Protein AF-A0A5J9TXM0-F1 (afdb_monomer)

Nearest PDB structures (foldseek):
  3hqm-assembly1_A  TM=8.817E-01  e=3.504E-06  Homo sapiens
  3hql-assembly2_B  TM=8.942E-01  e=6.248E-06  Homo sapiens
  9emn-assembly1_D  TM=2.930E-01  e=3.523E+00  Synechocystis sp. PCC 6803 substr. Kazusa
  7zhw-assembly1_A  TM=2.618E-01  e=3.325E+00  Leishmania donovani
  7zhx-assembly1_A-2  TM=2.207E-01  e=6.282E+00  Leishmania donovani

Secondary structure (DSSP, 8-state):
----------------------GGGGTTS-TT--EEPPPEEETTEEEEEEEETT-SSTTTTT-EEEEEEEEEES-S-EEEEEEEE-B-TTSSB----S---TTSTTGGGEEEEEEEE-STT-EEEEEEEEEHHHHHHHHHTSTHHHHHHHHHHHHHHHHHHTSHHHHHHHHTSHHHHHHHHH-HHHHHHHHHHHHHHHHHHH--

Solvent-accessible surface area (backbone atoms only — not comparable to full-atom values): 12140 Å² total; per-residue (Å²): 138,86,87,84,87,82,88,81,89,78,86,84,83,85,87,84,88,75,85,78,76,65,56,78,76,44,64,83,69,37,63,55,38,68,52,67,44,73,77,46,75,59,90,72,34,29,32,30,43,40,37,13,66,29,5,56,49,74,90,59,76,43,47,19,18,16,42,31,47,30,34,71,40,59,78,67,62,48,72,46,75,50,69,52,70,64,61,37,97,85,72,38,70,66,73,82,94,64,99,72,77,96,78,74,81,62,61,67,51,50,53,73,50,75,52,74,38,68,48,74,77,41,69,53,72,35,60,78,45,38,54,39,71,57,51,53,54,60,40,61,82,34,80,51,42,64,48,50,51,52,49,53,46,48,51,51,50,38,47,53,47,25,32,74,72,47,32,60,56,48,66,72,34,72,68,41,57,50,40,47,72,77,38,54,67,61,50,48,53,38,51,52,44,21,52,50,58,51,53,55,65,73,80,104

Structure (mmCIF, N/CA/C/O backbone):
data_AF-A0A5J9TXM0-F1
#
_entry.id   AF-A0A5J9TXM0-F1
#
loop_
_atom_site.group_PDB
_atom_site.id
_atom_site.type_symbol
_atom_site.label_atom_id
_atom_site.label_alt_id
_atom_site.label_comp_id
_atom_site.label_asym_id
_atom_site.label_entity_id
_atom_site.label_seq_id
_atom_site.pdbx_PDB_ins_code
_atom_site.Cartn_x
_atom_site.Cartn_y
_atom_site.Cartn_z
_atom_site.occupancy
_atom_site.B_iso_or_equiv
_atom_site.auth_seq_id
_atom_site.auth_comp_id
_atom_site.auth_asym_id
_atom_site.auth_atom_id
_atom_site.pdbx_PDB_model_num
ATOM 1 N N . MET A 1 1 ? 39.919 3.859 -39.821 1.00 51.47 1 MET A N 1
ATOM 2 C CA . MET A 1 1 ? 38.477 3.541 -39.892 1.00 51.47 1 MET A CA 1
ATOM 3 C C . MET A 1 1 ? 37.864 4.032 -38.589 1.00 51.47 1 MET A C 1
ATOM 5 O O . MET A 1 1 ? 38.380 3.657 -37.547 1.00 51.47 1 MET A O 1
ATOM 9 N N . VAL A 1 2 ? 36.889 4.944 -38.625 1.00 57.97 2 VAL A N 1
ATOM 10 C CA . VAL A 1 2 ? 36.265 5.497 -37.408 1.00 57.97 2 VAL A CA 1
ATOM 11 C C . VAL A 1 2 ? 34.888 4.866 -37.262 1.00 57.97 2 VAL A C 1
ATOM 13 O O . VAL A 1 2 ? 34.076 4.961 -38.178 1.00 57.97 2 VAL A O 1
ATOM 16 N N . ALA A 1 3 ? 34.644 4.209 -36.130 1.00 67.19 3 ALA A N 1
ATOM 17 C CA . ALA A 1 3 ? 33.328 3.707 -35.764 1.00 67.19 3 ALA A CA 1
ATOM 18 C C . ALA A 1 3 ? 32.665 4.706 -34.811 1.00 67.19 3 ALA A C 1
ATOM 20 O O . ALA A 1 3 ? 33.270 5.134 -33.829 1.00 67.19 3 ALA A O 1
ATOM 21 N N . SER A 1 4 ? 31.424 5.077 -35.112 1.00 72.25 4 SER A N 1
ATOM 22 C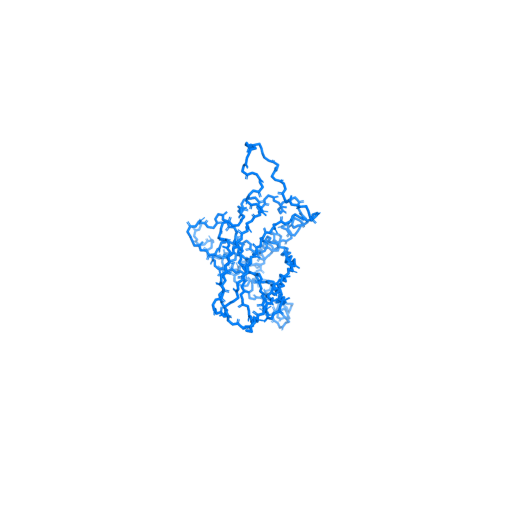 CA . SER 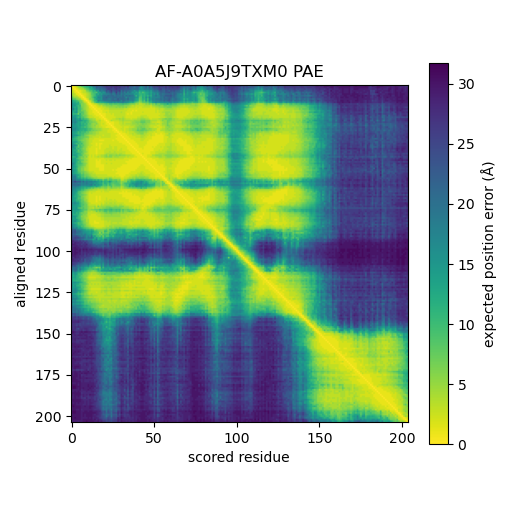A 1 4 ? 30.573 5.875 -34.231 1.00 72.25 4 SER A CA 1
ATOM 23 C C . SER A 1 4 ? 29.411 5.009 -33.764 1.00 72.25 4 SER A C 1
ATOM 25 O O . SER A 1 4 ? 28.831 4.268 -34.559 1.00 72.25 4 SER A O 1
ATOM 27 N N . SER A 1 5 ? 29.071 5.103 -32.481 1.00 80.62 5 SER A N 1
ATOM 28 C CA . SER A 1 5 ? 27.859 4.511 -31.919 1.00 80.62 5 SER A CA 1
ATOM 29 C C . SER A 1 5 ? 27.062 5.579 -31.176 1.00 80.62 5 SER A C 1
ATOM 31 O O . SER A 1 5 ? 27.610 6.592 -30.737 1.00 80.62 5 SER A O 1
ATOM 33 N N . ARG A 1 6 ? 25.749 5.367 -31.072 1.00 73.94 6 ARG A N 1
ATOM 34 C CA . ARG A 1 6 ? 24.834 6.212 -30.302 1.00 73.94 6 ARG A CA 1
ATOM 35 C C . ARG A 1 6 ? 24.125 5.343 -29.275 1.00 73.94 6 ARG A C 1
ATOM 37 O O . ARG A 1 6 ? 23.553 4.320 -29.637 1.00 73.94 6 ARG A O 1
ATOM 44 N N . CYS A 1 7 ? 24.158 5.775 -28.020 1.00 59.97 7 CYS A N 1
ATOM 45 C CA . CYS A 1 7 ? 23.322 5.233 -26.957 1.00 59.97 7 CYS A CA 1
ATOM 46 C C . CYS A 1 7 ? 22.048 6.078 -26.867 1.00 59.97 7 CYS A C 1
ATOM 48 O O . CYS A 1 7 ? 22.124 7.307 -26.887 1.00 59.97 7 CYS A O 1
ATOM 50 N N . LEU A 1 8 ? 20.891 5.421 -26.786 1.00 64.75 8 LEU A N 1
ATOM 51 C CA . LEU A 1 8 ? 19.611 6.067 -26.529 1.00 64.75 8 LEU A CA 1
ATOM 52 C C . LEU A 1 8 ? 19.074 5.521 -25.205 1.00 64.75 8 LEU A C 1
ATOM 54 O O . LEU A 1 8 ? 18.561 4.404 -25.154 1.00 64.75 8 LEU A O 1
ATOM 58 N N . THR A 1 9 ? 19.203 6.291 -24.132 1.00 57.59 9 THR A N 1
ATOM 59 C CA . THR A 1 9 ? 18.503 6.012 -22.877 1.00 57.59 9 THR A CA 1
ATOM 60 C C . THR A 1 9 ? 17.042 6.405 -23.050 1.00 57.59 9 THR A C 1
ATOM 62 O O . THR A 1 9 ? 16.730 7.568 -23.297 1.00 57.59 9 THR A O 1
ATOM 65 N N . ARG A 1 10 ? 16.145 5.417 -23.003 1.00 62.31 10 ARG A N 1
ATOM 66 C CA . ARG A 1 10 ? 14.702 5.655 -22.940 1.00 62.31 10 ARG A CA 1
ATOM 67 C C . ARG A 1 10 ? 14.305 5.675 -21.473 1.00 62.31 10 ARG A C 1
ATOM 69 O O . ARG A 1 10 ? 14.416 4.646 -20.812 1.00 62.31 10 ARG A O 1
ATOM 76 N N . ASP A 1 11 ? 13.832 6.817 -21.001 1.00 73.44 11 ASP A N 1
ATOM 77 C CA . ASP A 1 11 ? 13.228 6.915 -19.679 1.00 73.44 11 ASP A CA 1
ATOM 78 C C . ASP A 1 11 ? 11.796 6.378 -19.769 1.00 73.44 11 ASP A C 1
ATOM 80 O O . ASP A 1 11 ? 10.998 6.835 -20.591 1.00 73.44 11 ASP A O 1
ATOM 84 N N . ILE A 1 12 ? 11.485 5.365 -18.961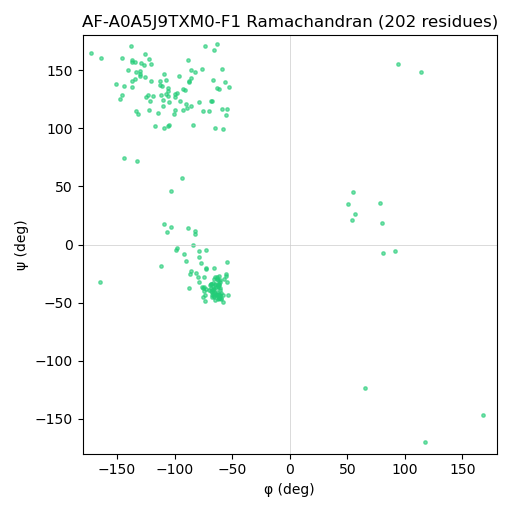 1.00 85.25 12 ILE A N 1
ATOM 85 C CA . ILE A 1 12 ? 10.126 4.844 -18.815 1.00 85.25 12 ILE A CA 1
ATOM 86 C C . ILE A 1 12 ? 9.574 5.429 -17.521 1.00 85.25 12 ILE A C 1
ATOM 88 O O . ILE A 1 12 ? 10.041 5.092 -16.436 1.00 85.25 12 ILE A O 1
ATOM 92 N N . THR A 1 13 ? 8.578 6.299 -17.648 1.00 87.12 13 THR A N 1
ATOM 93 C CA . THR A 1 13 ? 7.886 6.905 -16.509 1.00 87.12 13 THR A CA 1
ATOM 94 C C . THR A 1 13 ? 6.466 6.367 -16.449 1.00 87.12 13 THR A C 1
ATOM 96 O O . THR A 1 13 ? 5.786 6.295 -17.472 1.00 87.12 13 THR A O 1
ATOM 99 N N . ALA A 1 14 ? 6.009 6.022 -15.250 1.00 89.75 14 ALA A N 1
ATOM 100 C CA . ALA A 1 14 ? 4.635 5.617 -14.989 1.00 89.75 14 ALA A CA 1
ATOM 101 C C . ALA A 1 14 ? 4.123 6.270 -13.702 1.00 89.75 14 ALA A C 1
ATOM 103 O O . ALA A 1 14 ? 4.902 6.679 -12.840 1.00 89.75 14 ALA A O 1
ATOM 104 N N . THR A 1 15 ? 2.802 6.352 -13.576 1.00 90.88 15 THR A N 1
ATOM 105 C CA . THR A 1 15 ? 2.116 6.797 -12.362 1.00 90.88 15 THR A CA 1
ATOM 106 C C . THR A 1 15 ? 1.140 5.709 -11.952 1.00 90.88 15 THR A C 1
ATOM 108 O O . THR A 1 15 ? 0.339 5.261 -12.771 1.00 90.88 15 THR A O 1
ATOM 111 N N . HIS A 1 16 ? 1.228 5.277 -10.697 1.00 92.12 16 HIS A N 1
ATOM 112 C CA . HIS A 1 16 ? 0.311 4.318 -10.099 1.00 92.12 16 HIS A CA 1
ATOM 113 C C . HIS A 1 16 ? -0.385 4.985 -8.916 1.00 92.12 16 HIS A C 1
ATOM 115 O O . HIS A 1 16 ? 0.282 5.550 -8.051 1.00 92.12 16 HIS A O 1
ATOM 121 N N . ASN A 1 17 ? -1.715 4.928 -8.902 1.00 90.44 17 ASN A N 1
ATOM 122 C CA . ASN A 1 17 ? -2.523 5.432 -7.801 1.00 90.44 17 ASN A CA 1
ATOM 123 C C . ASN A 1 17 ? -2.924 4.248 -6.923 1.00 90.44 17 ASN A C 1
ATOM 125 O O . ASN A 1 17 ? -3.484 3.276 -7.429 1.00 90.44 17 ASN A O 1
ATOM 129 N N . PHE A 1 18 ? -2.652 4.355 -5.626 1.00 91.38 18 PHE A N 1
ATOM 130 C CA . PHE A 1 18 ? -3.087 3.394 -4.623 1.00 91.38 18 PHE A CA 1
ATOM 131 C C . PHE A 1 18 ? -4.067 4.085 -3.679 1.00 91.38 18 PHE A C 1
ATOM 133 O O . PHE A 1 18 ? -3.700 5.015 -2.966 1.00 91.38 18 PHE A O 1
ATOM 140 N N . GLU A 1 19 ? -5.324 3.653 -3.727 1.00 88.12 19 GLU A N 1
ATOM 141 C CA . GLU A 1 19 ? -6.386 4.161 -2.867 1.00 88.12 19 GLU A CA 1
ATOM 142 C C . GLU A 1 19 ? -6.543 3.247 -1.650 1.00 88.12 19 GLU A C 1
ATOM 144 O O . GLU A 1 19 ? -6.774 2.044 -1.789 1.00 88.12 19 GLU A O 1
ATOM 149 N N . VAL A 1 20 ? -6.419 3.832 -0.459 1.00 84.81 20 VAL A N 1
ATOM 150 C CA . VAL A 1 20 ? -6.655 3.152 0.815 1.00 84.81 20 VAL A CA 1
ATOM 151 C C . VAL A 1 20 ? -7.990 3.641 1.362 1.00 84.81 20 VAL A C 1
ATOM 153 O O . VAL A 1 20 ? -8.096 4.747 1.887 1.00 84.81 20 VAL A O 1
ATOM 156 N N . THR A 1 21 ? -9.024 2.821 1.206 1.00 82.06 21 THR A N 1
ATOM 157 C CA . THR A 1 21 ? -10.373 3.112 1.708 1.00 82.06 21 THR A CA 1
ATOM 158 C C . THR A 1 21 ? -10.527 2.675 3.159 1.00 82.06 21 THR A C 1
ATOM 160 O O . THR A 1 21 ? -9.953 1.658 3.550 1.00 82.06 21 THR A O 1
ATOM 163 N N . ASN A 1 22 ? -11.384 3.361 3.920 1.00 76.62 22 ASN A N 1
ATOM 164 C CA . ASN A 1 22 ? -11.689 3.037 5.317 1.00 76.62 22 ASN A CA 1
ATOM 165 C C . ASN A 1 22 ? -10.421 2.982 6.187 1.00 76.62 22 ASN A C 1
ATOM 167 O O . ASN A 1 22 ? -10.243 2.048 6.971 1.00 76.62 22 ASN A O 1
ATOM 171 N N . PHE A 1 23 ? -9.525 3.966 6.040 1.00 78.12 23 PHE A N 1
ATOM 172 C CA . PHE A 1 23 ? -8.233 3.984 6.740 1.00 78.12 23 PHE A CA 1
ATOM 173 C C . PHE A 1 23 ? -8.404 3.843 8.255 1.00 78.12 23 PHE A C 1
ATOM 175 O O . PHE A 1 23 ? -7.569 3.231 8.908 1.00 78.12 23 PHE A O 1
ATOM 182 N N . SER A 1 24 ? -9.497 4.364 8.824 1.00 76.50 24 SER A N 1
ATOM 183 C CA . SER A 1 24 ? -9.795 4.236 10.259 1.00 76.50 24 SER A CA 1
ATOM 184 C C . SER A 1 24 ? -9.816 2.787 10.772 1.00 76.50 24 SER A C 1
ATOM 186 O O . SER A 1 24 ? -9.558 2.563 11.950 1.00 76.50 24 SER A O 1
ATOM 188 N N . LEU A 1 25 ? -10.080 1.796 9.910 1.00 79.75 25 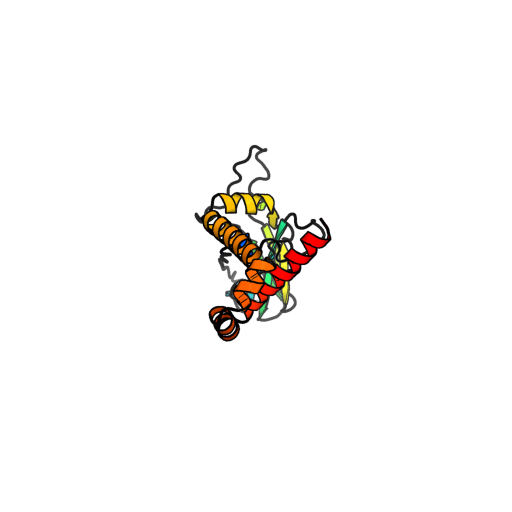LEU A N 1
ATOM 189 C CA . LEU A 1 25 ? -10.013 0.370 10.255 1.00 79.75 25 LEU A CA 1
ATOM 190 C C . LEU A 1 25 ? -8.584 -0.182 10.315 1.00 79.75 25 LEU A C 1
ATOM 192 O O . LEU A 1 25 ? -8.382 -1.280 10.827 1.00 79.75 25 LEU A O 1
ATOM 196 N N . LEU A 1 26 ? -7.621 0.548 9.757 1.00 81.62 26 LEU A N 1
ATOM 197 C CA . LEU A 1 26 ? -6.205 0.198 9.754 1.00 81.62 26 LEU A CA 1
ATOM 198 C C . LEU A 1 26 ? -5.460 0.798 10.955 1.00 81.62 26 LEU A C 1
ATOM 200 O O . LEU A 1 26 ? -4.297 0.471 11.167 1.00 81.62 26 LEU A O 1
ATOM 204 N N . ASP A 1 27 ? -6.108 1.667 11.738 1.00 79.12 27 ASP A N 1
ATOM 205 C CA . ASP A 1 27 ? -5.527 2.202 12.968 1.00 79.12 27 ASP A CA 1
ATOM 206 C C . ASP A 1 27 ? -5.401 1.092 14.021 1.00 79.12 27 ASP A C 1
ATOM 208 O O . ASP A 1 27 ? -6.384 0.431 14.370 1.00 79.12 27 ASP A O 1
ATOM 212 N N . GLY A 1 28 ? -4.185 0.880 14.526 1.00 82.12 28 GLY A N 1
ATOM 213 C CA . GLY A 1 28 ? -3.889 -0.208 15.456 1.00 82.12 28 GLY A CA 1
ATOM 214 C C . GLY A 1 28 ? -3.693 -1.566 14.779 1.00 82.12 28 GLY A C 1
ATOM 215 O O . GLY A 1 28 ? -3.783 -2.592 15.456 1.00 82.12 28 GLY A O 1
ATOM 216 N N . MET A 1 29 ? -3.424 -1.585 13.468 1.00 86.19 29 MET A N 1
ATOM 217 C CA . MET A 1 29 ? -2.993 -2.780 12.737 1.00 86.19 29 MET A CA 1
ATOM 218 C C . MET A 1 29 ? -1.666 -3.328 13.287 1.00 86.19 29 MET A C 1
ATOM 220 O O . MET A 1 29 ? -1.477 -4.541 13.311 1.00 86.19 29 MET A O 1
ATOM 224 N N . GLY A 1 30 ? -0.803 -2.449 13.805 1.00 87.75 30 GLY A N 1
ATOM 225 C CA . GLY A 1 30 ? 0.482 -2.779 14.411 1.00 87.75 30 GLY A CA 1
ATOM 226 C C . GLY A 1 30 ? 1.667 -2.246 13.608 1.00 87.75 30 GLY A C 1
ATOM 227 O O . GLY A 1 30 ? 1.626 -2.143 12.386 1.00 87.75 30 GLY A O 1
ATOM 228 N N . ILE A 1 31 ? 2.748 -1.914 14.314 1.00 89.62 31 ILE A N 1
ATOM 229 C CA . ILE A 1 31 ? 4.013 -1.484 13.703 1.00 89.62 31 ILE A CA 1
ATOM 230 C C . ILE A 1 31 ? 4.563 -2.610 12.819 1.00 89.62 31 ILE A C 1
ATOM 232 O O . ILE A 1 31 ? 4.613 -3.763 13.250 1.00 89.62 31 ILE A O 1
ATOM 236 N N . GLY A 1 32 ? 4.996 -2.266 11.607 1.00 90.31 32 GLY A N 1
ATOM 237 C CA . GLY A 1 32 ? 5.523 -3.210 10.619 1.00 90.31 32 GLY A CA 1
ATOM 238 C C . GLY A 1 32 ? 4.449 -3.966 9.831 1.00 90.31 32 GLY A C 1
ATOM 239 O O . GLY A 1 32 ? 4.776 -4.649 8.860 1.00 90.31 32 GLY A O 1
ATOM 240 N N . GLU A 1 33 ? 3.172 -3.819 10.191 1.00 93.12 33 GLU A N 1
ATOM 241 C CA . GLU A 1 33 ? 2.055 -4.348 9.414 1.00 93.12 33 GLU A CA 1
ATOM 242 C C . GLU A 1 33 ? 1.649 -3.354 8.318 1.00 93.12 33 GLU A C 1
ATOM 244 O O . GLU A 1 33 ? 1.697 -2.135 8.501 1.00 93.12 33 GLU A O 1
ATOM 249 N N . TYR A 1 34 ? 1.256 -3.871 7.152 1.00 94.69 34 TYR A N 1
ATOM 250 C CA . TYR A 1 34 ? 0.989 -3.041 5.979 1.00 94.69 34 TYR A CA 1
ATOM 251 C C . TYR A 1 34 ? -0.141 -3.563 5.102 1.00 94.69 34 TYR A C 1
ATOM 253 O O . TYR A 1 34 ? -0.484 -4.747 5.084 1.00 94.69 34 TYR A O 1
ATOM 261 N N . VAL A 1 35 ? -0.668 -2.651 4.289 1.00 95.12 35 VAL A N 1
ATOM 262 C CA . VAL A 1 35 ? -1.514 -2.962 3.137 1.00 95.12 35 VAL A CA 1
ATOM 263 C C . VAL A 1 35 ? -0.738 -2.715 1.847 1.00 95.12 35 VAL A C 1
ATOM 265 O O . VAL A 1 35 ? 0.025 -1.755 1.742 1.00 95.12 35 VAL A O 1
ATOM 268 N N . SER A 1 36 ? -0.935 -3.577 0.849 1.00 95.94 36 SER A N 1
ATOM 269 C CA . SER A 1 36 ? -0.270 -3.448 -0.450 1.00 95.94 36 SER A CA 1
ATOM 270 C C . SER A 1 36 ? -1.230 -3.033 -1.555 1.00 95.94 36 SER A C 1
ATOM 272 O O . SER A 1 36 ? -2.376 -3.484 -1.604 1.00 95.94 36 SER A O 1
ATOM 274 N N . SER A 1 37 ? -0.724 -2.267 -2.518 1.00 96.75 37 SER A N 1
ATOM 275 C CA . SER A 1 37 ? -1.404 -2.045 -3.790 1.00 96.75 37 SER A CA 1
ATOM 276 C C . SER A 1 37 ? -1.506 -3.333 -4.614 1.00 96.75 37 SER A C 1
ATOM 278 O O . SER A 1 37 ? -0.803 -4.328 -4.391 1.00 96.75 37 SER A O 1
ATOM 280 N N . SER A 1 38 ? -2.327 -3.290 -5.666 1.00 94.81 38 SER A N 1
ATOM 281 C CA . SER A 1 38 ? -2.200 -4.244 -6.767 1.00 94.81 38 SER A CA 1
ATOM 282 C C . SER A 1 38 ? -0.810 -4.150 -7.402 1.00 94.81 38 SER A C 1
ATOM 284 O O . SER A 1 38 ? -0.221 -3.066 -7.451 1.00 94.81 38 SER A O 1
ATOM 286 N N . THR A 1 39 ? -0.320 -5.260 -7.953 1.00 96.94 39 THR A N 1
ATOM 287 C CA . THR A 1 39 ? 0.909 -5.253 -8.752 1.00 96.94 39 THR A CA 1
ATOM 288 C C . THR A 1 39 ? 0.729 -4.395 -10.005 1.00 96.94 39 THR A C 1
ATOM 290 O O . THR A 1 39 ? -0.272 -4.534 -10.709 1.00 96.94 39 THR A O 1
ATOM 293 N N . PHE A 1 40 ? 1.709 -3.546 -10.311 1.00 95.56 40 PHE A N 1
ATOM 294 C CA . PHE A 1 40 ? 1.764 -2.768 -11.548 1.00 95.56 40 PHE A CA 1
ATOM 295 C C . PHE A 1 40 ? 3.129 -2.912 -12.223 1.00 95.56 40 PHE A C 1
ATOM 297 O O . PHE A 1 40 ? 4.156 -3.005 -11.555 1.00 95.56 40 PHE A O 1
ATOM 304 N N . SER A 1 41 ? 3.145 -2.911 -13.555 1.00 95.06 41 SER A N 1
ATOM 305 C CA . SER A 1 41 ? 4.367 -3.141 -14.331 1.00 95.06 41 SER A CA 1
ATOM 306 C C . SER A 1 41 ? 4.885 -1.844 -14.949 1.00 95.06 41 SER A C 1
ATOM 308 O O . SER A 1 41 ? 4.130 -1.081 -15.554 1.00 95.06 41 SER A O 1
ATOM 310 N N . VAL A 1 42 ? 6.193 -1.606 -14.838 1.00 92.88 42 VAL A N 1
ATOM 311 C CA . VAL A 1 42 ? 6.888 -0.478 -15.476 1.00 92.88 42 VAL A CA 1
ATOM 312 C C . VAL A 1 42 ? 8.155 -1.001 -16.136 1.00 92.88 42 VAL A C 1
ATOM 314 O O . VAL A 1 42 ? 9.068 -1.494 -15.472 1.00 92.88 42 VAL A O 1
ATOM 317 N N . GLY A 1 43 ? 8.212 -0.916 -17.465 1.00 90.50 43 GLY A N 1
ATOM 318 C CA . GLY A 1 43 ? 9.257 -1.590 -18.231 1.00 90.50 43 GLY A CA 1
ATOM 319 C C . GLY A 1 43 ? 9.123 -3.110 -18.109 1.00 90.50 43 GLY A C 1
ATOM 320 O O . GLY A 1 43 ? 8.079 -3.663 -18.435 1.00 90.50 43 GLY A O 1
ATOM 321 N N . SER A 1 44 ? 10.185 -3.773 -17.654 1.00 91.69 44 SER A N 1
ATOM 322 C CA . SER A 1 44 ? 10.247 -5.225 -17.424 1.00 91.69 44 SER A CA 1
ATOM 323 C C . SER A 1 44 ? 10.146 -5.614 -15.946 1.00 91.69 44 SER A C 1
ATOM 325 O O . SER A 1 44 ? 10.545 -6.719 -15.586 1.00 91.69 44 SER A O 1
ATOM 327 N N . PHE A 1 45 ? 9.720 -4.687 -15.090 1.00 95.00 45 PHE A N 1
ATOM 328 C CA . PHE A 1 45 ? 9.696 -4.866 -13.644 1.00 95.00 45 PHE A CA 1
ATOM 329 C C . PHE A 1 45 ? 8.273 -4.723 -13.124 1.00 95.00 45 PHE A C 1
ATOM 331 O O . PHE A 1 45 ? 7.529 -3.846 -13.573 1.00 95.00 45 PHE A O 1
ATOM 338 N N . ASP A 1 46 ? 7.941 -5.569 -12.162 1.00 97.06 46 ASP A N 1
ATOM 339 C CA . ASP A 1 46 ? 6.669 -5.593 -11.464 1.00 97.06 46 ASP A CA 1
ATOM 340 C C . ASP A 1 46 ? 6.855 -5.018 -10.067 1.00 97.06 46 ASP A C 1
ATOM 342 O O . ASP A 1 46 ? 7.771 -5.397 -9.335 1.00 97.06 46 ASP A O 1
ATOM 346 N N . TRP A 1 47 ? 5.960 -4.118 -9.694 1.00 97.19 47 TRP A N 1
ATOM 347 C CA . TRP A 1 47 ? 6.074 -3.299 -8.499 1.00 97.19 47 TRP A CA 1
ATOM 348 C C . TRP A 1 47 ? 4.804 -3.368 -7.664 1.00 97.19 47 TRP A C 1
ATOM 350 O O . TRP A 1 47 ? 3.713 -3.614 -8.185 1.00 97.19 47 TRP A O 1
ATOM 360 N N . LYS A 1 48 ? 4.943 -3.098 -6.369 1.00 97.44 48 LYS A N 1
ATOM 361 C CA . LYS A 1 48 ? 3.837 -2.817 -5.449 1.00 97.44 48 LYS A CA 1
ATOM 362 C C . LYS A 1 48 ? 4.173 -1.609 -4.588 1.00 97.44 48 LYS A C 1
ATOM 364 O O . LYS A 1 48 ? 5.344 -1.301 -4.386 1.00 97.44 48 LYS A O 1
ATOM 369 N N . LEU A 1 49 ? 3.148 -0.950 -4.070 1.00 96.88 49 LEU A N 1
ATOM 370 C CA . LEU A 1 49 ? 3.284 -0.017 -2.958 1.00 96.88 49 LEU A CA 1
ATOM 371 C C . LEU A 1 49 ? 2.877 -0.731 -1.676 1.00 96.88 49 LEU A C 1
ATOM 373 O O . LEU A 1 49 ? 1.797 -1.312 -1.646 1.00 96.88 49 LEU A O 1
ATOM 377 N N . ASN A 1 50 ? 3.716 -0.669 -0.647 1.00 96.19 50 ASN A N 1
ATOM 378 C CA . ASN A 1 50 ? 3.391 -1.107 0.706 1.00 96.19 50 ASN A CA 1
ATOM 379 C C . ASN A 1 50 ? 3.181 0.135 1.567 1.00 96.19 50 ASN A C 1
ATOM 381 O O . ASN A 1 50 ? 4.023 1.033 1.571 1.00 96.19 50 ASN A O 1
ATOM 385 N N . PHE A 1 51 ? 2.053 0.201 2.263 1.00 93.50 51 PHE A N 1
ATOM 386 C CA . PHE A 1 51 ? 1.694 1.317 3.125 1.00 93.50 51 PHE A CA 1
ATOM 387 C C . PHE A 1 51 ? 1.468 0.828 4.554 1.00 93.50 51 PHE A C 1
ATOM 389 O O . PHE A 1 51 ? 0.637 -0.054 4.781 1.00 93.50 51 PHE A O 1
ATOM 396 N N . TYR A 1 52 ? 2.208 1.418 5.490 1.00 93.50 52 TYR A N 1
ATOM 397 C CA . TYR A 1 52 ? 2.276 1.031 6.895 1.00 93.50 52 TYR A CA 1
ATOM 398 C C . TYR A 1 52 ? 1.566 2.110 7.721 1.00 93.50 52 TYR A C 1
ATOM 400 O O . TYR A 1 52 ? 2.143 3.177 7.948 1.00 93.50 52 TYR A O 1
ATOM 408 N N . PRO A 1 53 ? 0.307 1.896 8.134 1.00 90.25 53 PRO A N 1
ATOM 409 C CA . PRO A 1 53 ? -0.497 2.921 8.805 1.00 90.25 53 PRO A CA 1
ATOM 410 C C . PRO A 1 53 ? 0.056 3.314 10.184 1.00 90.25 53 PRO A C 1
ATOM 412 O O . PRO A 1 53 ? -0.104 4.462 10.597 1.00 90.25 53 PRO A O 1
ATOM 415 N N . ASP A 1 54 ? 0.728 2.378 10.862 1.00 88.69 54 ASP A N 1
ATOM 416 C CA . ASP A 1 54 ? 1.298 2.538 12.206 1.00 88.69 54 ASP A CA 1
ATOM 417 C C . ASP A 1 54 ? 2.833 2.657 12.201 1.00 88.69 54 ASP A C 1
ATOM 419 O O . ASP A 1 54 ? 3.458 2.597 13.259 1.00 88.69 54 ASP A O 1
ATOM 423 N N . GLY A 1 55 ? 3.434 2.832 11.022 1.00 91.38 55 GLY A N 1
ATOM 424 C CA . GLY A 1 55 ? 4.884 2.873 10.838 1.00 91.38 55 GLY A CA 1
ATOM 425 C C . GLY A 1 55 ? 5.487 1.518 10.456 1.00 91.38 55 GLY A C 1
ATOM 426 O O . GLY A 1 55 ? 4.912 0.463 10.732 1.00 91.38 55 GLY A O 1
ATOM 427 N N . ASP A 1 56 ? 6.641 1.540 9.796 1.00 93.00 56 ASP A N 1
ATOM 428 C CA . ASP A 1 56 ? 7.428 0.354 9.430 1.00 93.00 56 ASP A CA 1
ATOM 429 C C . ASP A 1 56 ? 8.242 -0.210 10.598 1.00 93.00 56 ASP A C 1
ATOM 431 O O . ASP A 1 56 ? 8.423 -1.425 10.700 1.00 93.00 56 ASP A O 1
ATOM 435 N N . ASP A 1 57 ? 8.690 0.661 11.501 1.00 87.19 57 ASP A N 1
ATOM 436 C CA . ASP A 1 57 ? 9.486 0.295 12.664 1.00 87.19 57 ASP A CA 1
ATOM 437 C C . ASP A 1 57 ? 9.071 1.031 13.950 1.00 87.19 57 ASP A C 1
ATOM 439 O O . ASP A 1 57 ? 8.227 1.931 13.976 1.00 87.19 57 ASP A O 1
ATOM 443 N N . ALA A 1 58 ? 9.650 0.591 15.069 1.00 80.06 58 ALA A N 1
ATOM 444 C CA . ALA A 1 58 ? 9.370 1.156 16.385 1.00 80.06 58 ALA A CA 1
ATOM 445 C C . ALA A 1 58 ? 10.195 2.414 16.698 1.00 80.06 58 ALA A C 1
ATOM 447 O O . ALA A 1 58 ? 10.040 2.969 17.787 1.00 80.06 58 ALA A O 1
ATOM 448 N N . GLU A 1 59 ? 11.069 2.869 15.792 1.00 74.88 59 GLU A N 1
ATOM 449 C CA . GLU A 1 59 ? 12.008 3.962 16.073 1.00 74.88 59 GLU A CA 1
ATOM 450 C C . GLU A 1 59 ? 11.285 5.287 16.322 1.00 74.88 59 GLU A C 1
ATOM 452 O O . GLU A 1 59 ? 11.755 6.126 17.090 1.00 74.88 59 GLU A O 1
ATOM 457 N N . HIS A 1 60 ? 10.106 5.448 15.722 1.00 69.50 60 HIS A N 1
ATOM 458 C CA . HIS A 1 60 ? 9.335 6.685 15.758 1.00 69.50 60 HIS A CA 1
ATOM 459 C C . HIS A 1 60 ? 8.069 6.600 16.619 1.00 69.50 60 HIS A C 1
ATOM 461 O O . HIS A 1 60 ? 7.171 7.423 16.449 1.00 69.50 60 HIS A O 1
ATOM 467 N N . GLU A 1 61 ? 7.964 5.611 17.514 1.00 74.25 61 GLU A N 1
ATOM 468 C CA . GLU A 1 61 ? 6.810 5.436 18.417 1.00 74.25 61 GLU A CA 1
ATOM 469 C C . GLU A 1 61 ? 5.443 5.456 17.690 1.00 74.25 61 GLU A C 1
ATOM 471 O O . GLU A 1 61 ? 4.455 5.966 18.218 1.00 74.25 61 GLU A O 1
ATOM 476 N N . ALA A 1 62 ? 5.375 4.931 16.458 1.00 77.06 62 ALA A N 1
ATOM 477 C CA . ALA A 1 62 ? 4.180 4.965 15.599 1.00 77.06 62 ALA A CA 1
ATOM 478 C C . ALA A 1 62 ? 3.623 6.384 15.316 1.00 77.06 62 ALA A C 1
ATOM 480 O O . ALA A 1 62 ? 2.431 6.560 15.046 1.00 77.06 62 ALA A O 1
ATOM 481 N N . ALA A 1 63 ? 4.474 7.417 15.372 1.00 83.31 63 ALA A N 1
ATOM 482 C CA . ALA A 1 63 ? 4.085 8.802 15.094 1.00 83.31 63 ALA A CA 1
ATOM 483 C C . ALA A 1 63 ? 3.830 9.075 13.602 1.00 83.31 63 ALA A C 1
ATOM 485 O O . ALA A 1 63 ? 3.129 10.033 13.255 1.00 83.31 63 ALA A O 1
ATOM 486 N N . TYR A 1 64 ? 4.381 8.240 12.720 1.00 86.12 64 TYR A N 1
ATOM 487 C CA . TYR A 1 64 ? 4.279 8.393 11.275 1.00 86.12 64 TYR A CA 1
ATOM 488 C C . TYR A 1 64 ? 3.728 7.132 10.621 1.00 86.12 64 TYR A C 1
ATOM 490 O O . TYR A 1 64 ? 4.053 6.022 11.027 1.00 86.12 64 TYR A O 1
ATOM 498 N N . ALA A 1 65 ? 2.933 7.329 9.574 1.00 89.38 65 ALA A N 1
ATOM 499 C CA . ALA A 1 65 ? 2.684 6.303 8.580 1.00 89.38 65 ALA A CA 1
ATOM 500 C C . ALA A 1 65 ? 3.832 6.285 7.564 1.00 89.38 65 ALA A C 1
ATOM 502 O O . ALA A 1 65 ? 4.388 7.339 7.224 1.00 89.38 65 ALA A O 1
ATOM 503 N N . SER A 1 66 ? 4.128 5.104 7.033 1.00 91.75 66 SER A N 1
ATOM 504 C CA . SER A 1 66 ? 5.260 4.862 6.136 1.00 91.75 66 SER A CA 1
ATOM 505 C C . SER A 1 66 ? 4.799 4.322 4.787 1.00 91.75 66 SER A C 1
ATOM 507 O O . SER A 1 66 ? 3.728 3.723 4.669 1.00 91.75 66 SER A O 1
ATOM 509 N N . VAL A 1 67 ? 5.603 4.523 3.743 1.00 93.88 67 VAL A N 1
ATOM 510 C CA . VAL A 1 67 ? 5.305 3.998 2.404 1.00 93.88 67 VAL A CA 1
ATOM 511 C C . VAL A 1 67 ? 6.567 3.557 1.681 1.00 93.88 67 VAL A C 1
ATOM 513 O O . VAL A 1 67 ? 7.566 4.274 1.667 1.00 93.88 67 VAL A O 1
ATOM 516 N N . PHE A 1 68 ? 6.499 2.398 1.032 1.00 95.06 68 PHE A N 1
ATOM 517 C CA . PHE A 1 68 ? 7.624 1.791 0.334 1.00 95.06 68 PHE A CA 1
ATOM 518 C C . PHE A 1 68 ? 7.224 1.290 -1.051 1.00 95.06 68 PHE A C 1
ATOM 520 O O . PHE A 1 68 ? 6.124 0.776 -1.263 1.00 95.06 68 PHE A O 1
ATOM 527 N N . LEU A 1 69 ? 8.134 1.443 -2.013 1.00 96.50 69 LEU A N 1
ATOM 528 C CA . LEU A 1 69 ? 8.054 0.823 -3.328 1.00 96.50 69 LEU A CA 1
ATOM 529 C C . LEU A 1 69 ? 8.752 -0.532 -3.248 1.00 96.50 69 LEU A C 1
ATOM 531 O O . LEU A 1 69 ? 9.946 -0.597 -2.969 1.00 96.50 69 LEU A O 1
ATOM 535 N N . TYR A 1 70 ? 8.013 -1.592 -3.538 1.00 96.56 70 TYR A N 1
ATOM 536 C CA . TYR A 1 70 ? 8.452 -2.977 -3.445 1.00 96.56 70 TYR A CA 1
ATOM 537 C C . TYR A 1 70 ? 8.662 -3.577 -4.837 1.00 96.56 70 TYR A C 1
ATOM 539 O O . TYR A 1 70 ? 7.766 -3.506 -5.686 1.00 96.56 70 TYR A O 1
ATOM 547 N N . LEU A 1 71 ? 9.822 -4.201 -5.073 1.00 96.94 71 LEU A N 1
ATOM 548 C CA . LEU A 1 71 ? 10.102 -4.931 -6.312 1.00 96.94 71 LEU A CA 1
ATOM 549 C C . LEU A 1 71 ? 9.533 -6.354 -6.228 1.00 96.94 71 LEU A C 1
ATOM 551 O O . LEU A 1 71 ? 10.124 -7.240 -5.610 1.00 96.94 71 LEU A O 1
ATOM 555 N N . ALA A 1 72 ? 8.400 -6.579 -6.891 1.00 96.94 72 ALA A N 1
ATOM 556 C CA . ALA A 1 72 ? 7.676 -7.847 -6.881 1.00 96.94 72 ALA A CA 1
ATOM 557 C C . ALA A 1 72 ? 8.155 -8.847 -7.941 1.00 96.94 72 ALA A C 1
ATOM 559 O O . ALA A 1 72 ? 7.988 -10.053 -7.759 1.00 96.94 72 ALA A O 1
ATOM 560 N N . GLY A 1 73 ? 8.745 -8.373 -9.039 1.00 96.19 73 GLY A N 1
ATOM 561 C CA . GLY A 1 73 ? 9.184 -9.243 -10.127 1.00 96.19 73 GLY A CA 1
ATOM 562 C C . GLY A 1 73 ? 9.986 -8.524 -11.205 1.00 96.19 73 GLY A C 1
ATOM 563 O O . GLY A 1 73 ? 9.999 -7.298 -11.283 1.00 96.19 73 GLY A O 1
ATOM 564 N N . GLY A 1 74 ? 10.665 -9.302 -12.046 1.00 93.75 74 GLY A N 1
ATOM 565 C CA . GLY A 1 74 ? 11.489 -8.804 -13.149 1.00 93.75 74 GLY A CA 1
ATOM 566 C C . GLY A 1 74 ? 12.978 -9.156 -13.016 1.00 93.75 74 GLY A C 1
ATOM 567 O O . GLY A 1 74 ? 13.350 -9.985 -12.185 1.00 93.75 74 GLY A O 1
ATOM 568 N N . PRO A 1 75 ? 13.840 -8.572 -13.869 1.00 90.94 75 PRO A N 1
ATOM 569 C CA . PRO A 1 75 ? 15.295 -8.721 -13.785 1.00 90.94 75 PRO A CA 1
ATOM 570 C C . PRO A 1 75 ? 15.896 -8.153 -12.484 1.00 90.94 75 PRO A C 1
ATOM 572 O O . PRO A 1 75 ? 15.221 -7.482 -11.710 1.00 90.94 75 PRO A O 1
ATOM 575 N N . THR A 1 76 ? 17.191 -8.378 -12.256 1.00 90.00 76 THR A N 1
ATOM 576 C CA . THR A 1 76 ? 17.947 -7.751 -11.157 1.00 90.00 76 THR A CA 1
ATOM 577 C C . THR A 1 76 ? 18.552 -6.406 -11.575 1.00 90.00 76 THR A C 1
ATOM 579 O O . THR A 1 76 ? 18.745 -6.141 -12.764 1.00 90.00 76 THR A O 1
ATOM 582 N N . GLY A 1 77 ? 18.878 -5.552 -10.600 1.00 89.12 77 GLY A N 1
ATOM 583 C CA . GLY A 1 77 ? 19.580 -4.284 -10.834 1.00 89.12 77 GLY A CA 1
ATOM 584 C C . GLY A 1 77 ? 18.684 -3.163 -11.366 1.00 89.12 77 GLY A C 1
ATOM 585 O O . GLY A 1 77 ? 19.117 -2.357 -12.196 1.00 89.12 77 GLY A O 1
ATOM 586 N N . ALA A 1 78 ? 17.428 -3.105 -10.917 1.00 90.50 78 ALA A N 1
ATOM 587 C CA . ALA A 1 78 ? 16.505 -2.049 -11.312 1.00 90.50 78 ALA A CA 1
ATOM 588 C C . ALA A 1 78 ? 16.943 -0.720 -10.683 1.00 90.50 78 ALA A C 1
ATOM 590 O O . ALA A 1 78 ? 16.913 -0.558 -9.466 1.00 90.50 78 ALA A O 1
ATOM 591 N N . ARG A 1 79 ? 17.346 0.249 -11.508 1.00 91.38 79 ARG A N 1
ATOM 592 C CA . ARG A 1 79 ? 17.649 1.612 -11.054 1.00 91.38 79 ARG A CA 1
ATOM 593 C C . ARG A 1 79 ? 16.463 2.501 -11.357 1.00 91.38 79 ARG A C 1
ATOM 595 O O . ARG A 1 79 ? 16.138 2.710 -12.524 1.00 91.38 79 ARG A O 1
ATOM 602 N N . VAL A 1 80 ? 15.834 3.025 -10.315 1.00 91.50 80 VAL A N 1
ATOM 603 C CA . VAL A 1 80 ? 14.604 3.804 -10.446 1.00 91.50 80 VAL A CA 1
ATOM 604 C C . VAL A 1 80 ? 14.710 5.112 -9.688 1.00 91.50 80 VAL A C 1
ATOM 606 O O . VAL A 1 80 ? 15.349 5.198 -8.642 1.00 91.50 80 VAL A O 1
ATOM 609 N N . LYS A 1 81 ? 14.065 6.140 -10.235 1.00 91.50 81 LYS A N 1
ATOM 610 C CA . LYS A 1 81 ? 13.750 7.367 -9.515 1.00 91.50 81 LYS A CA 1
ATOM 611 C C . LYS A 1 81 ? 12.245 7.391 -9.316 1.00 91.50 81 LYS A C 1
ATOM 613 O O . LYS A 1 81 ? 11.509 7.389 -10.301 1.00 91.50 81 LYS A O 1
ATOM 618 N N . PHE A 1 82 ? 11.799 7.409 -8.071 1.00 90.31 82 PHE A N 1
ATOM 619 C CA . PHE A 1 82 ? 10.383 7.412 -7.732 1.00 90.31 82 PHE A CA 1
ATOM 620 C C . PHE A 1 82 ? 10.048 8.581 -6.819 1.00 90.31 82 PHE A C 1
ATOM 622 O O . PHE A 1 82 ? 10.921 9.267 -6.282 1.00 90.31 82 PHE A O 1
ATOM 629 N N . LYS A 1 83 ? 8.750 8.856 -6.730 1.00 90.25 83 LYS A N 1
ATOM 630 C CA . LYS A 1 83 ? 8.209 9.975 -5.979 1.00 90.25 83 LYS A CA 1
ATOM 631 C C . LYS A 1 83 ? 6.853 9.593 -5.413 1.00 90.25 83 LYS A C 1
ATOM 633 O O . LYS A 1 83 ? 5.972 9.221 -6.187 1.00 90.25 83 LYS A O 1
ATOM 638 N N . PHE A 1 84 ? 6.686 9.732 -4.104 1.00 89.94 84 PHE A N 1
ATOM 639 C CA . PHE A 1 84 ? 5.398 9.532 -3.445 1.00 89.94 84 PHE A CA 1
ATOM 640 C C . PHE A 1 84 ? 4.672 10.859 -3.256 1.00 89.94 84 PHE A C 1
ATOM 642 O O . PHE A 1 84 ? 5.290 11.906 -3.057 1.00 89.94 84 PHE A O 1
ATOM 649 N N . THR A 1 85 ? 3.348 10.824 -3.360 1.00 85.88 85 THR A N 1
ATOM 650 C CA . THR A 1 85 ? 2.482 11.982 -3.129 1.00 85.88 85 THR A CA 1
ATOM 651 C C . THR A 1 85 ? 1.183 11.497 -2.516 1.00 85.88 85 THR A C 1
ATOM 653 O O . THR A 1 85 ? 0.563 10.581 -3.054 1.00 85.88 85 THR A O 1
ATOM 656 N N . LEU A 1 86 ? 0.784 12.110 -1.402 1.00 82.00 86 LEU A N 1
ATOM 657 C CA . LEU A 1 86 ? -0.514 11.867 -0.789 1.00 82.00 86 LEU A CA 1
ATOM 658 C C . LEU A 1 86 ? -1.534 12.866 -1.340 1.00 82.00 86 LEU A C 1
ATOM 660 O O . LEU A 1 86 ? -1.280 14.075 -1.391 1.00 82.00 86 LEU A O 1
ATOM 664 N N . PHE A 1 87 ? -2.691 12.348 -1.729 1.00 75.25 87 PHE A N 1
ATOM 665 C CA . PHE A 1 87 ? -3.830 13.140 -2.166 1.00 75.25 87 PHE A CA 1
ATOM 666 C C . PHE A 1 87 ? -4.965 13.000 -1.153 1.00 75.25 87 PHE A C 1
ATOM 668 O O . PHE A 1 87 ? -5.199 11.919 -0.619 1.00 75.25 87 PHE A O 1
ATOM 675 N N . ASP A 1 88 ? -5.647 14.109 -0.896 1.00 68.88 88 ASP A N 1
ATOM 676 C CA . ASP A 1 88 ? -6.930 14.146 -0.199 1.00 68.88 88 ASP A CA 1
ATOM 677 C C . ASP A 1 88 ? -8.050 13.618 -1.124 1.00 68.88 88 ASP A C 1
ATOM 679 O O . ASP A 1 88 ? -7.836 13.441 -2.327 1.00 68.88 88 ASP A O 1
ATOM 683 N N . LYS A 1 89 ? -9.257 13.403 -0.591 1.00 62.94 89 LYS A N 1
ATOM 684 C CA . LYS A 1 89 ? -1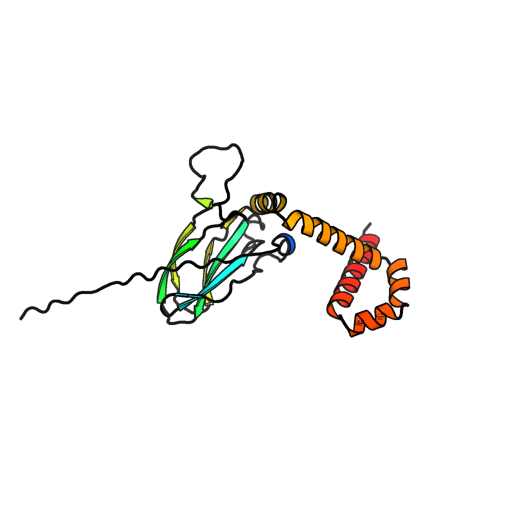0.432 12.859 -1.293 1.00 62.94 89 LYS A CA 1
ATOM 685 C C . LYS A 1 89 ? -10.820 13.643 -2.552 1.00 62.94 89 LYS A C 1
ATOM 687 O O . LYS A 1 89 ? -11.324 13.059 -3.506 1.00 62.94 89 LYS A O 1
ATOM 692 N N . ASP A 1 90 ? -10.501 14.934 -2.609 1.00 65.25 90 ASP A N 1
ATOM 693 C CA . ASP A 1 90 ? -10.712 15.777 -3.795 1.00 65.25 90 ASP A CA 1
ATOM 694 C C . ASP A 1 90 ? -9.599 15.646 -4.858 1.00 65.25 90 ASP A C 1
ATOM 696 O O . ASP A 1 90 ? -9.493 16.481 -5.761 1.00 65.25 90 ASP A O 1
ATOM 700 N N . TYR A 1 91 ? -8.708 14.654 -4.729 1.00 55.19 91 TYR A N 1
ATOM 701 C CA . TYR A 1 91 ? -7.453 14.531 -5.487 1.00 55.19 91 TYR A CA 1
ATOM 702 C C . TYR A 1 91 ? -6.570 15.780 -5.400 1.00 55.19 91 TYR A C 1
ATOM 704 O O . TYR A 1 91 ? -5.688 16.019 -6.230 1.00 55.19 91 TYR A O 1
ATOM 712 N N . GLN A 1 92 ? -6.800 16.591 -4.371 1.00 59.91 92 GLN A N 1
ATOM 713 C CA . GLN A 1 92 ? -5.970 17.732 -4.064 1.00 59.91 92 GLN A CA 1
ATOM 714 C C . GLN A 1 92 ? -4.830 17.272 -3.178 1.00 59.91 92 GLN A C 1
ATOM 716 O O . GLN A 1 92 ? -4.997 16.481 -2.257 1.00 59.91 92 GLN A O 1
ATOM 721 N N . VAL A 1 93 ? -3.649 17.805 -3.442 1.00 57.75 93 VAL A N 1
ATOM 722 C CA . VAL A 1 93 ? -2.499 17.644 -2.558 1.00 57.75 93 VAL A CA 1
ATOM 723 C C . VAL A 1 93 ? -2.888 18.209 -1.182 1.00 57.75 93 VAL A C 1
ATOM 725 O O . VAL A 1 93 ? -3.203 19.400 -1.079 1.00 57.75 93 VAL A O 1
ATOM 728 N N . SER A 1 94 ? -2.929 17.360 -0.147 1.00 56.84 94 SER A N 1
ATOM 729 C CA . SER A 1 94 ? -3.515 17.684 1.165 1.00 56.84 94 SER A CA 1
ATOM 730 C C . SER A 1 94 ? -2.887 18.954 1.763 1.00 56.84 94 SER A C 1
ATOM 732 O O . SER A 1 94 ? -1.711 18.977 2.129 1.00 56.84 94 SER A O 1
ATOM 734 N N . ARG A 1 95 ? -3.641 20.056 1.864 1.00 50.41 95 ARG A N 1
ATOM 735 C CA . ARG A 1 95 ? -3.118 21.336 2.376 1.00 50.41 95 ARG A CA 1
ATOM 736 C C . ARG A 1 95 ? -3.281 21.419 3.893 1.00 50.41 95 ARG A C 1
ATOM 738 O O . ARG A 1 95 ? -4.397 21.558 4.376 1.00 50.41 95 ARG A O 1
ATOM 745 N N . LYS A 1 96 ? -2.178 21.517 4.652 1.00 49.97 96 LYS A N 1
ATOM 746 C CA . LYS A 1 96 ? -2.237 21.887 6.084 1.00 49.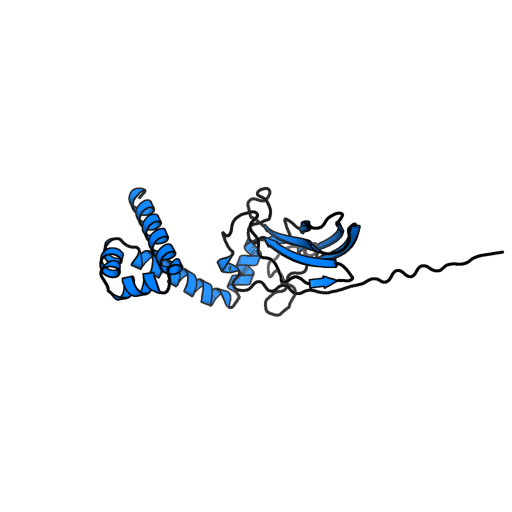97 96 LYS A CA 1
ATOM 747 C C . LYS A 1 96 ? -2.984 23.217 6.284 1.00 49.97 96 LYS A C 1
ATOM 749 O O . LYS A 1 96 ? -2.469 24.280 5.889 1.00 49.97 96 LYS A O 1
ATOM 754 N N . ARG A 1 97 ? -4.119 23.187 6.992 1.00 39.84 97 ARG A N 1
ATOM 755 C CA . ARG A 1 97 ? -4.829 24.371 7.506 1.00 39.84 97 ARG A CA 1
ATOM 756 C C . ARG A 1 97 ? -4.394 24.685 8.948 1.00 39.84 97 ARG A C 1
ATOM 758 O O . ARG A 1 97 ? -5.204 24.800 9.848 1.00 39.84 97 ARG A O 1
ATOM 765 N N . GLY A 1 98 ? -3.090 24.895 9.158 1.00 37.03 98 GLY A N 1
ATOM 766 C CA . GLY A 1 98 ? -2.519 25.305 10.450 1.00 37.03 98 GLY A CA 1
ATOM 767 C C . GLY A 1 98 ? -1.451 26.396 10.311 1.00 37.03 98 GLY A C 1
ATOM 768 O O . GLY A 1 98 ? -0.598 26.340 9.422 1.00 37.03 98 GLY A O 1
ATOM 769 N N . LYS A 1 99 ? -1.509 27.421 11.175 1.00 41.06 99 LYS A N 1
ATOM 770 C CA . LYS A 1 99 ? -0.559 28.550 11.259 1.00 41.06 99 LYS A CA 1
ATOM 771 C C . LYS A 1 99 ? 0.842 28.059 11.668 1.00 41.06 99 LYS A C 1
ATOM 773 O O . LYS A 1 99 ? 1.087 27.908 12.857 1.00 41.06 99 LYS A O 1
ATOM 778 N N . ARG A 1 100 ? 1.785 27.901 10.729 1.00 43.78 100 ARG A N 1
ATOM 779 C CA . ARG A 1 100 ? 3.245 28.028 10.963 1.00 43.78 100 ARG A CA 1
ATOM 780 C C . ARG A 1 100 ? 4.013 28.192 9.639 1.00 43.78 100 ARG A C 1
ATOM 782 O O . ARG A 1 100 ? 3.452 28.009 8.563 1.00 43.78 100 ARG A O 1
ATOM 789 N N . ARG A 1 101 ? 5.235 28.720 9.766 1.00 40.84 101 ARG A N 1
ATOM 790 C CA . ARG A 1 101 ? 6.029 29.494 8.791 1.00 40.84 101 ARG A CA 1
ATOM 791 C C . ARG A 1 101 ? 6.195 28.830 7.410 1.00 40.84 101 ARG A C 1
ATOM 793 O O . ARG A 1 101 ? 6.509 27.655 7.298 1.00 40.84 101 ARG A O 1
ATOM 800 N N . LYS A 1 102 ? 6.016 29.645 6.362 1.00 40.03 102 LYS A N 1
ATOM 801 C CA . LYS A 1 102 ? 6.387 29.380 4.962 1.00 40.03 102 LYS A CA 1
ATOM 802 C C . LYS A 1 102 ? 7.895 29.090 4.882 1.00 40.03 102 LYS A C 1
ATOM 804 O O . LYS A 1 102 ? 8.617 30.072 4.918 1.00 40.03 102 LYS A O 1
ATOM 809 N N . THR A 1 103 ? 8.314 27.822 4.818 1.00 35.62 103 THR A N 1
ATOM 810 C CA . THR A 1 103 ? 9.411 27.304 3.956 1.00 35.62 103 THR A CA 1
ATOM 811 C C . THR A 1 103 ? 9.354 25.764 3.882 1.00 35.62 103 THR A C 1
ATOM 813 O O . THR A 1 103 ? 9.564 25.218 2.817 1.00 35.62 103 THR A O 1
ATOM 816 N N . GLU A 1 104 ? 8.920 25.054 4.931 1.00 44.31 104 GLU A N 1
ATOM 817 C CA . GLU A 1 104 ? 8.921 23.566 4.995 1.00 44.31 104 GLU A CA 1
ATOM 818 C C . GLU A 1 104 ? 7.641 22.884 4.442 1.00 44.31 104 GLU A C 1
ATOM 820 O O . GLU A 1 104 ? 7.344 21.731 4.739 1.00 44.31 104 GLU A O 1
ATOM 825 N N . LYS A 1 105 ? 6.788 23.608 3.701 1.00 43.09 105 LYS A N 1
ATOM 826 C CA . LYS A 1 105 ? 5.359 23.249 3.555 1.00 43.09 105 LYS A CA 1
ATOM 827 C C . LYS A 1 105 ? 5.011 22.321 2.374 1.00 43.09 105 LYS A C 1
ATOM 829 O O . LYS A 1 105 ? 3.907 21.787 2.362 1.00 43.09 105 LYS A O 1
ATOM 834 N N . GLU A 1 106 ? 5.909 22.125 1.411 1.00 43.00 106 GLU A N 1
ATOM 835 C CA . GLU A 1 106 ? 5.704 21.228 0.251 1.00 43.00 106 GLU A CA 1
ATOM 836 C C . GLU A 1 106 ? 6.615 19.990 0.274 1.00 43.00 106 GLU A C 1
ATOM 838 O O . GLU A 1 106 ? 6.304 18.988 -0.363 1.00 43.00 106 GLU A O 1
ATOM 843 N N . GLU A 1 107 ? 7.703 20.026 1.047 1.00 44.31 107 GLU A N 1
ATOM 844 C CA . GLU A 1 107 ? 8.751 18.998 1.026 1.00 44.31 107 GLU A CA 1
ATOM 845 C C . GLU A 1 107 ? 8.324 17.694 1.728 1.00 44.31 107 GLU A C 1
ATOM 847 O O . GLU A 1 107 ? 8.712 16.613 1.291 1.00 44.31 107 GLU A O 1
ATOM 852 N N . ASN A 1 108 ? 7.419 17.754 2.715 1.00 44.78 108 ASN A N 1
ATOM 853 C CA . ASN A 1 108 ? 6.884 16.549 3.373 1.00 44.78 108 ASN A CA 1
ATOM 854 C C . ASN A 1 108 ? 5.793 15.822 2.564 1.00 44.78 108 ASN A C 1
ATOM 856 O O . ASN A 1 108 ? 5.412 14.718 2.926 1.00 44.78 108 ASN A O 1
ATOM 860 N N . LEU A 1 109 ? 5.268 16.417 1.486 1.00 53.06 109 LEU A N 1
ATOM 861 C CA . LEU A 1 109 ? 4.231 15.799 0.638 1.00 53.06 109 LEU A CA 1
ATOM 862 C C . LEU A 1 109 ? 4.793 15.159 -0.633 1.00 53.06 109 LEU A C 1
ATOM 864 O O . LEU A 1 109 ? 4.047 14.571 -1.418 1.00 53.06 109 LEU A O 1
ATOM 868 N N . LEU A 1 110 ? 6.094 15.325 -0.856 1.00 60.03 110 LEU A N 1
ATOM 869 C CA . LEU A 1 110 ? 6.751 14.999 -2.105 1.00 60.03 110 LEU A CA 1
ATOM 870 C C . LEU A 1 110 ? 8.151 14.443 -1.840 1.00 60.03 110 LEU A C 1
ATOM 872 O O . LEU A 1 110 ? 9.152 15.115 -2.082 1.00 60.03 110 LEU A O 1
ATOM 876 N N . LYS A 1 111 ? 8.242 13.195 -1.379 1.00 67.44 111 LYS A N 1
ATOM 877 C CA . LYS A 1 111 ? 9.544 12.535 -1.215 1.00 67.44 111 LYS A CA 1
ATOM 878 C C . LYS A 1 111 ? 9.971 11.895 -2.526 1.00 67.44 111 LYS A C 1
ATOM 880 O O . LYS A 1 111 ? 9.250 11.074 -3.089 1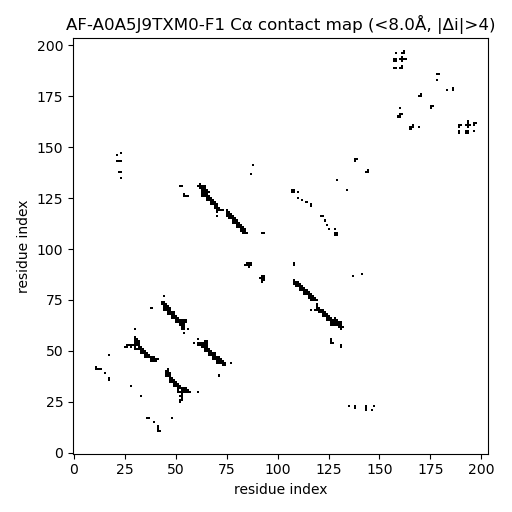.00 67.44 111 LYS A O 1
ATOM 885 N N . THR A 1 112 ? 11.110 12.357 -3.046 1.00 70.19 112 THR A N 1
ATOM 886 C CA . THR A 1 112 ? 11.733 11.861 -4.278 1.00 70.19 112 THR A CA 1
ATOM 887 C C . THR A 1 112 ? 12.999 11.107 -3.919 1.00 70.19 112 THR A C 1
ATOM 889 O O . THR A 1 112 ? 13.910 11.694 -3.342 1.00 70.19 112 THR A O 1
ATOM 892 N N . GLU A 1 113 ? 13.094 9.854 -4.343 1.00 76.12 113 GLU A N 1
ATOM 893 C CA . GLU A 1 113 ? 14.247 8.998 -4.072 1.00 76.12 113 GLU A CA 1
ATOM 894 C C . GLU A 1 113 ? 14.745 8.340 -5.356 1.00 76.12 113 GLU A C 1
ATOM 896 O O . GLU A 1 113 ? 13.989 8.112 -6.305 1.00 76.12 113 GLU A O 1
ATOM 901 N N . ALA A 1 114 ? 16.052 8.089 -5.406 1.00 86.56 114 ALA A N 1
ATOM 902 C CA . ALA A 1 114 ? 16.690 7.334 -6.471 1.00 86.56 114 ALA A CA 1
ATOM 903 C C . ALA A 1 114 ? 17.414 6.145 -5.848 1.00 86.56 114 ALA A C 1
ATOM 905 O O . ALA A 1 114 ? 18.376 6.334 -5.105 1.00 86.56 114 ALA A O 1
ATOM 906 N N . SER A 1 115 ? 16.970 4.941 -6.191 1.00 89.94 115 SER A N 1
ATOM 907 C CA . SER A 1 115 ? 17.419 3.719 -5.528 1.00 89.94 115 SER A CA 1
ATOM 908 C C . SER A 1 115 ? 17.698 2.616 -6.536 1.00 89.94 115 SER A C 1
ATOM 910 O O . SER A 1 115 ? 17.211 2.628 -7.674 1.00 89.94 115 SER A O 1
ATOM 912 N N . THR A 1 116 ? 18.530 1.670 -6.110 1.00 92.50 116 THR A N 1
ATOM 913 C CA . THR A 1 116 ? 18.843 0.463 -6.874 1.00 92.50 116 THR A CA 1
ATOM 914 C C . THR A 1 116 ? 18.245 -0.735 -6.151 1.00 92.50 116 THR A C 1
ATOM 916 O O . THR A 1 116 ? 18.443 -0.894 -4.949 1.00 92.50 116 THR A O 1
ATOM 919 N N . PHE A 1 117 ? 17.494 -1.546 -6.888 1.00 93.50 117 PHE A N 1
ATOM 920 C CA . PHE A 1 117 ? 16.927 -2.805 -6.429 1.00 93.50 117 PHE A CA 1
ATOM 921 C C . PHE A 1 117 ? 17.739 -3.939 -7.053 1.00 93.50 117 PHE A C 1
ATOM 923 O O . PHE A 1 117 ? 17.620 -4.247 -8.243 1.00 93.50 117 PHE A O 1
ATOM 930 N N . ASP A 1 118 ? 18.606 -4.530 -6.247 1.00 93.56 118 ASP A N 1
ATOM 931 C CA . ASP A 1 118 ? 19.509 -5.609 -6.625 1.00 93.56 118 ASP A CA 1
ATOM 932 C C . ASP A 1 118 ? 18.802 -6.968 -6.658 1.00 93.56 118 ASP A C 1
ATOM 934 O O . ASP A 1 118 ? 19.175 -7.835 -7.451 1.00 93.56 118 ASP A O 1
ATOM 938 N N . SER A 1 119 ? 17.751 -7.151 -5.855 1.00 94.19 119 SER A N 1
ATOM 939 C CA . SER A 1 119 ? 16.985 -8.397 -5.801 1.00 94.19 119 SER A CA 1
ATOM 940 C C . SER A 1 119 ? 15.481 -8.177 -5.660 1.00 94.19 119 SER A C 1
ATOM 942 O O . S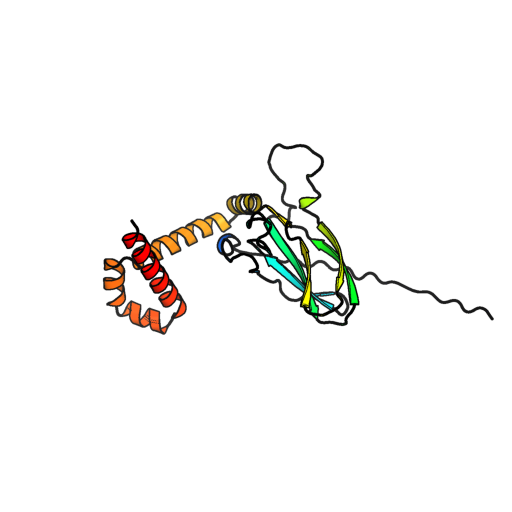ER A 1 119 ? 15.024 -7.225 -5.028 1.00 94.19 119 SER A O 1
ATOM 944 N N . ILE A 1 120 ? 14.707 -9.116 -6.211 1.00 94.88 120 ILE A N 1
ATOM 945 C CA . ILE A 1 120 ? 13.263 -9.219 -5.960 1.00 94.88 120 ILE A CA 1
ATOM 946 C C . ILE A 1 120 ? 13.039 -9.339 -4.449 1.00 94.88 120 ILE A C 1
ATOM 948 O O . ILE A 1 120 ? 13.793 -10.025 -3.758 1.00 94.88 120 ILE A O 1
ATOM 952 N N . GLY A 1 121 ? 12.008 -8.666 -3.948 1.00 93.62 121 GLY A N 1
ATOM 953 C CA . GLY A 1 121 ? 11.690 -8.615 -2.528 1.00 93.62 121 GLY A CA 1
ATOM 954 C C . GLY A 1 121 ? 12.316 -7.445 -1.774 1.00 93.62 121 GLY A C 1
ATOM 955 O O . GLY A 1 121 ? 11.996 -7.270 -0.605 1.00 93.62 121 GLY A O 1
ATOM 956 N N . GLN A 1 122 ? 13.175 -6.645 -2.413 1.00 95.00 122 GLN A N 1
ATOM 957 C CA . GLN A 1 122 ? 13.647 -5.392 -1.824 1.00 95.00 122 GLN A CA 1
ATOM 958 C C . GLN A 1 122 ? 12.590 -4.296 -1.906 1.00 95.00 122 GLN A C 1
ATOM 960 O O . GLN A 1 122 ? 11.803 -4.230 -2.857 1.00 95.00 122 GLN A O 1
ATOM 965 N N . GLU A 1 123 ? 12.657 -3.389 -0.938 1.00 94.50 123 GLU A N 1
ATOM 966 C CA . GLU A 1 123 ? 11.840 -2.191 -0.888 1.00 94.50 123 GLU A CA 1
ATOM 967 C C . GLU A 1 123 ? 12.675 -0.954 -0.555 1.00 94.50 123 GLU A C 1
ATOM 969 O O . GLU A 1 123 ? 13.696 -1.036 0.125 1.00 94.50 123 GLU A O 1
ATOM 974 N N . TRP A 1 124 ? 12.247 0.185 -1.091 1.00 94.31 124 TRP A N 1
ATOM 975 C CA . TRP A 1 124 ? 12.813 1.499 -0.801 1.00 94.31 124 TRP A CA 1
ATOM 976 C C . TRP A 1 124 ? 11.681 2.498 -0.629 1.00 94.31 124 TRP A C 1
ATOM 978 O O . TRP A 1 124 ? 10.694 2.463 -1.369 1.00 94.31 124 TRP A O 1
ATOM 988 N N . GLY A 1 125 ? 11.825 3.395 0.333 1.00 92.44 125 GLY A N 1
ATOM 989 C CA . GLY A 1 125 ? 10.816 4.394 0.606 1.00 92.44 125 GLY A CA 1
ATOM 990 C C . GLY A 1 125 ? 11.064 5.111 1.913 1.00 92.44 125 GLY A C 1
ATOM 991 O O . GLY A 1 125 ? 12.201 5.356 2.299 1.00 92.44 125 GLY A O 1
ATOM 992 N N . CYS A 1 126 ? 9.971 5.476 2.564 1.00 89.75 126 CYS A N 1
ATOM 993 C CA . CYS A 1 126 ? 9.966 6.516 3.563 1.00 89.75 126 CYS A CA 1
ATOM 994 C C . CYS A 1 126 ? 9.242 6.077 4.838 1.00 89.75 126 CYS A C 1
ATOM 996 O O . CYS A 1 126 ? 8.010 5.996 4.848 1.00 89.75 126 CYS A O 1
ATOM 998 N N . SER A 1 127 ? 10.007 5.921 5.918 1.00 90.31 127 SER A N 1
ATOM 999 C CA . SER A 1 127 ? 9.522 5.608 7.269 1.00 90.31 127 SER A CA 1
ATOM 1000 C C . SER A 1 127 ? 8.695 6.749 7.882 1.00 90.31 127 SER A C 1
ATOM 1002 O O . SER A 1 127 ? 7.652 6.516 8.479 1.00 90.31 127 SER A O 1
ATOM 1004 N N . ASP A 1 128 ? 9.072 8.007 7.644 1.00 87.44 128 ASP A N 1
ATOM 1005 C CA . ASP A 1 128 ? 8.404 9.216 8.149 1.00 87.44 128 ASP A CA 1
ATOM 1006 C C . ASP A 1 128 ? 7.549 9.898 7.059 1.00 87.44 128 ASP A C 1
ATOM 1008 O O . ASP A 1 128 ? 7.652 11.105 6.803 1.00 87.44 128 ASP A O 1
ATOM 1012 N N . PHE A 1 129 ? 6.756 9.118 6.315 1.00 86.25 129 PHE A N 1
ATOM 1013 C CA . PHE A 1 129 ? 6.047 9.639 5.138 1.00 86.25 129 PHE A CA 1
ATOM 1014 C C . PHE A 1 129 ? 4.963 10.641 5.522 1.00 86.25 129 PHE A C 1
ATOM 1016 O O . PHE A 1 129 ? 4.858 11.698 4.895 1.00 86.25 129 PHE A O 1
ATOM 1023 N N . PHE A 1 130 ? 4.176 10.343 6.557 1.00 82.69 130 PHE A N 1
ATOM 1024 C CA . PHE A 1 130 ? 3.110 11.244 6.972 1.00 82.69 130 PHE A CA 1
ATOM 1025 C C . PHE A 1 130 ? 2.803 11.166 8.463 1.00 82.69 130 PHE A C 1
ATOM 1027 O O . PHE A 1 130 ? 2.724 10.087 9.032 1.00 82.69 130 PHE A O 1
ATOM 1034 N N . ASP A 1 131 ? 2.591 12.322 9.092 1.00 84.00 131 ASP A N 1
ATOM 1035 C CA . ASP A 1 131 ? 2.252 12.412 10.514 1.00 84.00 131 ASP A CA 1
ATOM 1036 C C . ASP A 1 131 ? 0.858 11.827 10.773 1.00 84.00 131 ASP A C 1
ATOM 1038 O O . ASP A 1 131 ? -0.140 12.264 10.186 1.00 84.00 131 ASP A O 1
ATOM 1042 N N . LYS A 1 132 ? 0.788 10.848 11.674 1.00 80.25 132 LYS A N 1
ATOM 1043 C CA . LYS A 1 132 ? -0.442 10.113 11.962 1.00 80.25 132 LYS A CA 1
ATOM 1044 C C . LYS A 1 132 ? -1.548 11.019 12.510 1.00 80.25 132 LYS A C 1
ATOM 1046 O O . LYS A 1 132 ? -2.714 10.833 12.162 1.00 80.25 132 LYS A O 1
ATOM 1051 N N . SER A 1 133 ? -1.202 12.051 13.284 1.00 76.19 133 SER A N 1
ATOM 1052 C CA . SER A 1 133 ? -2.182 13.020 13.796 1.00 76.19 133 SER A CA 1
ATOM 1053 C C . SER A 1 133 ? -2.836 13.825 12.670 1.00 76.19 133 SER A C 1
ATOM 1055 O O . SER A 1 133 ? -4.028 14.126 12.724 1.00 76.19 133 SER A O 1
ATOM 1057 N N . VAL A 1 134 ? -2.082 14.111 11.605 1.00 74.44 134 VAL A N 1
ATOM 1058 C CA . VAL A 1 134 ? -2.597 14.808 10.423 1.00 74.44 134 VAL A CA 1
ATOM 1059 C C . VAL A 1 134 ? -3.446 13.867 9.565 1.00 74.44 134 VAL A C 1
ATOM 1061 O O . VAL A 1 134 ? -4.463 14.312 9.041 1.00 74.44 134 VAL A O 1
ATOM 1064 N N . LEU A 1 135 ? -3.094 12.576 9.442 1.00 72.88 135 LEU A N 1
ATOM 1065 C CA . LEU A 1 135 ? -3.977 11.593 8.788 1.00 72.88 135 LEU A CA 1
ATOM 1066 C C . LEU A 1 135 ? -5.319 11.509 9.509 1.00 72.88 135 LEU A C 1
ATOM 1068 O O . LEU A 1 135 ? -6.359 11.582 8.866 1.00 72.88 135 LEU A O 1
ATOM 1072 N N . GLN A 1 136 ? -5.304 11.420 10.839 1.00 69.56 136 GLN A N 1
ATOM 1073 C CA . GLN A 1 136 ? -6.526 11.393 11.638 1.00 69.56 136 GLN A CA 1
ATOM 1074 C C . GLN A 1 136 ? -7.376 12.656 11.429 1.00 69.56 136 GLN A C 1
ATOM 1076 O O . GLN A 1 136 ? -8.585 12.538 11.259 1.00 69.56 136 GLN A O 1
ATOM 1081 N N . GLU A 1 137 ? -6.770 13.848 11.366 1.00 68.75 137 GLU A N 1
ATOM 1082 C CA . GLU A 1 137 ? -7.485 15.097 11.053 1.00 68.75 137 GLU A CA 1
ATOM 1083 C C . GLU A 1 137 ? -8.120 15.067 9.651 1.00 68.75 137 GLU A C 1
ATOM 1085 O O . GLU A 1 137 ? -9.301 15.379 9.509 1.00 68.75 137 GLU A O 1
ATOM 1090 N N . LEU A 1 138 ? -7.381 14.618 8.629 1.00 64.62 138 LEU A N 1
ATOM 1091 C CA . LEU A 1 138 ? -7.895 14.492 7.256 1.00 64.62 138 LEU A CA 1
ATOM 1092 C C . LEU A 1 138 ? -9.045 13.482 7.143 1.00 64.62 138 LEU A C 1
AT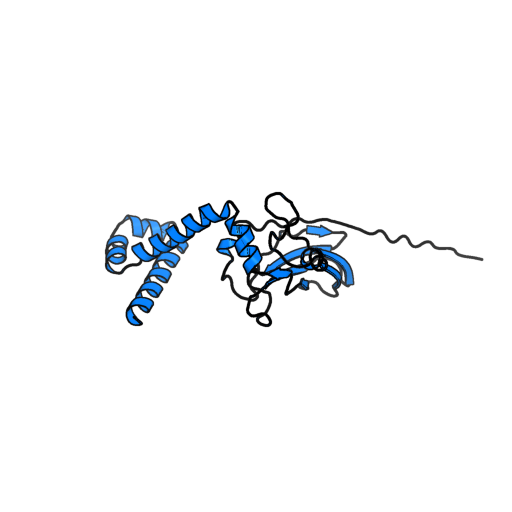OM 1094 O O . LEU A 1 138 ? -9.923 13.630 6.299 1.00 64.62 138 LEU A O 1
ATOM 1098 N N . LEU A 1 139 ? -9.060 12.461 7.998 1.00 63.25 139 LEU A N 1
ATOM 1099 C CA . LEU A 1 139 ? -10.101 11.435 8.004 1.00 63.25 139 LEU A CA 1
ATOM 1100 C C . LEU A 1 139 ? -11.369 11.866 8.741 1.00 63.25 139 LEU A C 1
ATOM 1102 O O . LEU A 1 139 ? -12.444 11.353 8.420 1.00 63.25 139 LEU A O 1
ATOM 1106 N N . LEU A 1 140 ? -11.268 12.808 9.685 1.00 57.72 140 LEU A N 1
ATOM 1107 C CA . LEU A 1 140 ? -12.417 13.383 10.393 1.00 57.72 140 LEU A CA 1
ATOM 1108 C C . LEU A 1 140 ? -13.303 14.237 9.475 1.00 57.72 140 LEU A C 1
ATOM 1110 O O . LEU A 1 140 ? -14.520 14.212 9.631 1.00 57.72 140 LEU A O 1
ATOM 1114 N N . ASP A 1 141 ? -12.712 14.924 8.496 1.00 52.53 141 ASP A N 1
ATOM 1115 C CA . ASP A 1 141 ? -13.422 15.765 7.514 1.00 52.53 141 ASP A CA 1
ATOM 1116 C C . ASP A 1 141 ? -14.016 14.956 6.342 1.00 52.53 141 ASP A C 1
ATOM 1118 O O . ASP A 1 141 ? -14.488 15.500 5.343 1.00 52.53 141 ASP A O 1
ATOM 1122 N N . SER A 1 142 ? -13.989 13.633 6.457 1.00 54.09 142 SER A N 1
ATOM 1123 C CA . SER A 1 142 ? -14.176 12.699 5.362 1.00 54.09 142 SER A CA 1
ATOM 1124 C C . SER A 1 142 ? -15.353 11.745 5.642 1.00 54.09 142 SER A C 1
ATOM 1126 O O . SER A 1 142 ? -15.710 11.522 6.799 1.00 54.09 142 SER A O 1
ATOM 1128 N N . ASP A 1 143 ? -15.926 11.124 4.601 1.00 52.09 143 ASP A N 1
ATOM 1129 C CA . ASP A 1 143 ? -17.024 10.126 4.701 1.00 52.09 143 ASP A CA 1
ATOM 1130 C C . ASP A 1 143 ? -16.717 8.930 5.644 1.00 52.09 143 ASP A C 1
ATOM 1132 O O . ASP A 1 143 ? -17.613 8.217 6.097 1.00 52.09 143 ASP A O 1
ATOM 1136 N N . ASP A 1 144 ? -15.445 8.732 6.017 1.00 50.09 144 ASP A N 1
ATOM 1137 C CA . ASP A 1 144 ? -15.024 7.740 7.012 1.00 50.09 144 ASP A CA 1
ATOM 1138 C C . ASP A 1 144 ? -15.553 8.077 8.414 1.00 50.09 144 ASP A C 1
ATOM 1140 O O . ASP A 1 144 ? -15.638 7.185 9.250 1.00 50.09 144 ASP A O 1
ATOM 1144 N N . SER A 1 145 ? -15.944 9.325 8.694 1.00 47.84 145 SER A N 1
ATOM 1145 C CA . SER A 1 145 ? -16.566 9.731 9.963 1.00 47.84 145 SER A CA 1
ATOM 1146 C C . SER A 1 145 ? -17.937 9.071 10.192 1.00 47.84 145 SER A C 1
ATOM 1148 O O . SER A 1 145 ? -18.252 8.678 11.323 1.00 47.84 145 SER A O 1
ATOM 1150 N N . GLU A 1 146 ? -18.720 8.852 9.128 1.00 50.41 146 GLU A N 1
ATOM 1151 C CA . GLU A 1 146 ? -19.994 8.125 9.191 1.00 50.41 146 GLU A CA 1
ATOM 1152 C C . GLU A 1 146 ? -19.764 6.637 9.494 1.00 50.41 146 GLU A C 1
ATOM 1154 O O . GLU A 1 146 ? -20.440 6.051 10.350 1.00 50.41 146 GLU A O 1
ATOM 1159 N N . GLN A 1 147 ? -18.730 6.036 8.894 1.00 51.50 147 GLN A N 1
ATOM 1160 C CA . GLN A 1 147 ? -18.286 4.692 9.262 1.00 51.50 147 GLN A CA 1
ATOM 1161 C C . GLN A 1 147 ? -17.662 4.638 10.654 1.00 51.50 147 GLN A C 1
ATOM 1163 O O . GLN A 1 147 ? -17.871 3.657 11.353 1.00 51.50 147 GLN A O 1
ATOM 1168 N N . HIS A 1 148 ? -16.957 5.669 11.114 1.00 51.12 148 HIS A N 1
ATOM 1169 C CA . HIS A 1 148 ? -16.358 5.700 12.447 1.00 51.12 148 HIS A CA 1
ATOM 1170 C C . HIS A 1 148 ? -17.432 5.607 13.538 1.00 51.12 148 HIS A C 1
ATOM 1172 O O . HIS A 1 148 ? -17.224 4.953 14.565 1.00 51.12 148 HIS A O 1
ATOM 1178 N N . ASN A 1 149 ? -18.603 6.206 13.294 1.00 52.56 149 ASN A N 1
ATOM 1179 C CA . ASN A 1 149 ? -19.797 6.001 14.110 1.00 52.56 149 ASN A CA 1
ATOM 1180 C C . ASN A 1 149 ? -20.344 4.580 13.972 1.00 52.56 149 ASN A C 1
ATOM 1182 O O . ASN A 1 149 ? -20.695 3.975 14.980 1.00 52.56 149 ASN A O 1
ATOM 1186 N N . CYS A 1 150 ? -20.367 4.014 12.765 1.00 58.25 150 CYS A N 1
ATOM 1187 C CA . CYS A 1 150 ? -20.819 2.642 12.543 1.00 58.25 150 CYS A CA 1
ATOM 1188 C C . CYS A 1 150 ? -19.885 1.586 13.171 1.00 58.25 150 CYS A C 1
ATOM 1190 O O . CYS A 1 150 ? -20.363 0.570 13.664 1.00 58.25 150 CYS A O 1
ATOM 1192 N N . VAL A 1 151 ? -18.573 1.832 13.225 1.00 66.38 151 VAL A N 1
ATOM 1193 C CA . VAL A 1 151 ? -17.552 0.981 13.857 1.00 66.38 151 VAL A CA 1
ATOM 1194 C C . VAL A 1 151 ? -17.615 1.109 15.373 1.00 66.38 151 VAL A C 1
ATOM 1196 O O . VAL A 1 151 ? -17.635 0.092 16.060 1.00 66.38 151 VAL A O 1
ATOM 1199 N N . LYS A 1 152 ? -17.732 2.331 15.912 1.00 69.19 152 LYS A N 1
ATOM 1200 C CA . LYS A 1 152 ? -17.985 2.535 17.349 1.00 69.19 152 LYS A CA 1
ATOM 1201 C C . LYS A 1 152 ? -19.304 1.896 17.776 1.00 69.19 152 LYS A C 1
ATOM 1203 O O . LYS A 1 152 ? -19.367 1.292 18.841 1.00 69.19 152 LYS A O 1
ATOM 1208 N N . LEU A 1 153 ? -20.335 1.980 16.935 1.00 73.12 153 LEU A N 1
ATOM 1209 C CA . LEU A 1 153 ? -21.615 1.318 17.160 1.00 73.12 153 LEU A CA 1
ATOM 1210 C C . LEU A 1 153 ? -21.475 -0.205 17.073 1.00 73.12 153 LEU A C 1
ATOM 1212 O O . LEU A 1 153 ? -21.964 -0.889 17.964 1.00 73.12 153 LEU A O 1
ATOM 1216 N N . LYS A 1 154 ? -20.764 -0.742 16.071 1.00 74.12 154 LYS A N 1
ATOM 1217 C CA . LYS A 1 154 ? -20.474 -2.180 15.948 1.00 74.12 154 LYS A CA 1
ATOM 1218 C C . LYS A 1 154 ? -19.732 -2.683 17.187 1.00 74.12 154 LYS A C 1
ATOM 1220 O O . LYS A 1 154 ? -20.167 -3.664 17.777 1.00 74.12 154 LYS A O 1
ATOM 1225 N N . ASP A 1 155 ? -18.670 -2.003 17.621 1.00 74.38 155 ASP A N 1
ATOM 1226 C CA . ASP A 1 155 ? -17.900 -2.378 18.815 1.00 74.38 155 ASP A CA 1
ATOM 1227 C C . ASP A 1 155 ? -18.760 -2.281 20.087 1.00 74.38 155 ASP A C 1
ATOM 1229 O O . ASP A 1 155 ? -18.761 -3.207 20.895 1.00 74.38 155 ASP A O 1
ATOM 1233 N N . ALA A 1 156 ? -19.576 -1.232 20.236 1.00 72.44 156 ALA A N 1
ATOM 1234 C CA . ALA A 1 156 ? -20.513 -1.098 21.353 1.00 72.44 156 ALA A CA 1
ATOM 1235 C C . ALA A 1 156 ? -21.581 -2.208 21.364 1.00 72.44 156 ALA A C 1
ATOM 1237 O O . ALA A 1 156 ? -21.854 -2.790 22.415 1.00 72.44 156 ALA A O 1
ATOM 1238 N N . CYS A 1 157 ? -22.152 -2.549 20.205 1.00 74.69 157 CYS A N 1
ATOM 1239 C CA . CYS A 1 157 ? -23.107 -3.645 20.054 1.00 74.69 157 CYS A CA 1
ATOM 1240 C C . CYS A 1 157 ? -22.461 -5.000 20.360 1.00 74.69 157 CYS A C 1
ATOM 1242 O O . CYS A 1 157 ? -23.054 -5.801 21.079 1.00 74.69 157 CYS A O 1
ATOM 1244 N N . LEU A 1 158 ? -21.240 -5.251 19.878 1.00 78.81 158 LEU A N 1
ATOM 1245 C CA . LEU A 1 158 ? -20.498 -6.478 20.170 1.00 78.81 158 LEU A CA 1
ATOM 1246 C C . LEU A 1 158 ? -20.151 -6.590 21.660 1.00 78.81 158 LEU A C 1
ATOM 1248 O O . LEU A 1 158 ? -20.336 -7.656 22.243 1.00 78.81 158 LEU A O 1
ATOM 1252 N N . ARG A 1 159 ? -19.727 -5.497 22.309 1.00 75.75 159 ARG A N 1
ATOM 1253 C CA . ARG A 1 159 ? -19.496 -5.456 23.766 1.00 75.75 159 ARG A CA 1
ATOM 1254 C C . ARG A 1 159 ? -20.775 -5.702 24.562 1.00 75.75 159 ARG A C 1
ATOM 1256 O O . ARG A 1 159 ? -20.736 -6.419 25.559 1.00 75.75 159 ARG A O 1
ATOM 1263 N N . PHE A 1 160 ? -21.899 -5.130 24.126 1.00 80.50 160 PHE A N 1
ATOM 1264 C CA . PHE A 1 160 ? -23.203 -5.343 24.752 1.00 80.50 160 PHE A CA 1
ATOM 1265 C C . PHE A 1 160 ? -23.661 -6.799 24.623 1.00 80.50 160 PHE A C 1
ATOM 1267 O O . PHE A 1 160 ? -24.037 -7.413 25.617 1.00 80.50 160 PHE A O 1
ATOM 1274 N N . ILE A 1 161 ? -23.573 -7.379 23.422 1.00 79.12 161 ILE A N 1
ATOM 1275 C CA . ILE A 1 161 ? -23.887 -8.796 23.185 1.00 79.12 161 ILE A CA 1
ATOM 1276 C C . ILE A 1 161 ? -22.941 -9.698 23.982 1.00 79.12 161 ILE A C 1
ATOM 1278 O O . ILE A 1 161 ? -23.370 -10.725 24.494 1.00 79.12 161 ILE A O 1
ATOM 1282 N N . GLY A 1 162 ? -21.677 -9.298 24.133 1.00 77.56 162 GLY A N 1
ATOM 1283 C CA . GLY A 1 162 ? -20.662 -10.007 24.906 1.00 77.56 162 GLY A CA 1
ATOM 1284 C C . GLY A 1 162 ? -20.819 -9.926 26.429 1.00 77.56 162 GLY A C 1
ATOM 1285 O O . GLY A 1 162 ? -20.056 -10.581 27.142 1.00 77.56 162 GLY A O 1
ATOM 1286 N N . TRP A 1 163 ? -21.782 -9.166 26.969 1.00 80.50 163 TRP A N 1
ATOM 1287 C CA . TRP A 1 163 ? -22.036 -9.163 28.412 1.00 80.50 163 TRP A CA 1
ATOM 1288 C C . TRP A 1 163 ? -22.569 -10.516 28.895 1.00 80.50 163 TRP A C 1
ATOM 1290 O O . TRP A 1 163 ? -23.401 -11.102 28.214 1.00 80.50 163 TRP A O 1
ATOM 1300 N N . PRO A 1 164 ? -22.169 -11.004 30.089 1.00 77.50 164 PRO A N 1
ATOM 1301 C CA . PRO A 1 164 ? -22.464 -12.374 30.521 1.00 77.50 164 PRO A CA 1
ATOM 1302 C C . PRO A 1 164 ? -23.946 -12.757 30.458 1.00 77.50 164 PRO A C 1
ATOM 1304 O O . PRO A 1 164 ? -24.278 -13.842 29.981 1.00 77.50 164 PRO A O 1
ATOM 1307 N N . ASP A 1 165 ? -24.829 -11.861 30.894 1.00 83.25 165 ASP A N 1
ATOM 1308 C CA . ASP A 1 165 ? -26.270 -12.122 30.938 1.00 83.25 165 ASP A CA 1
ATOM 1309 C C . ASP A 1 165 ? -26.899 -12.077 29.540 1.00 83.25 165 ASP A C 1
ATOM 1311 O O . ASP A 1 165 ? -27.758 -12.896 29.211 1.00 83.25 165 ASP A O 1
ATOM 1315 N N . VAL A 1 166 ? -26.419 -11.164 28.690 1.00 83.62 166 VAL A N 1
ATOM 1316 C CA . VAL A 1 166 ? -26.891 -10.986 27.310 1.00 83.62 166 VAL A CA 1
ATOM 1317 C C . VAL A 1 166 ? -26.391 -12.131 26.433 1.00 83.62 166 VAL A C 1
ATOM 1319 O O . VAL A 1 166 ? -27.185 -12.783 25.761 1.00 83.62 166 VAL A O 1
ATOM 1322 N N . LEU A 1 167 ? -25.102 -12.456 26.506 1.00 84.44 167 LEU A N 1
ATOM 1323 C CA . LEU A 1 167 ? -24.484 -13.549 25.766 1.00 84.44 167 LEU A CA 1
ATOM 1324 C C . LEU A 1 167 ? -25.110 -14.899 26.134 1.00 84.44 167 LEU A C 1
ATOM 1326 O O . LEU A 1 167 ? -25.417 -15.697 25.255 1.00 84.44 167 LEU A O 1
ATOM 1330 N N . SER A 1 168 ? -25.353 -15.141 27.428 1.00 83.44 168 SER A N 1
ATOM 1331 C CA . SER A 1 168 ? -26.023 -16.357 27.914 1.00 83.44 168 SER A CA 1
ATOM 1332 C C . SER A 1 168 ? -27.450 -16.493 27.376 1.00 83.44 168 SER A C 1
ATOM 1334 O O . SER A 1 168 ? -27.906 -17.607 27.118 1.00 83.44 168 SER A O 1
ATOM 1336 N N . ALA A 1 169 ? -28.157 -15.376 27.180 1.00 86.56 169 ALA A N 1
ATOM 1337 C CA . ALA A 1 169 ? -29.466 -15.375 26.540 1.00 86.56 169 ALA A CA 1
ATOM 1338 C C . ALA A 1 169 ? -29.363 -15.619 25.025 1.00 86.56 169 ALA A C 1
ATOM 1340 O O . ALA A 1 169 ? -30.122 -16.425 24.493 1.00 86.56 169 ALA A O 1
ATOM 1341 N N . VAL A 1 170 ? -28.404 -14.982 24.344 1.00 84.81 170 VAL A N 1
ATOM 1342 C CA . VAL A 1 170 ? -28.207 -15.083 22.888 1.00 84.81 170 VAL A CA 1
ATOM 1343 C C . VAL A 1 170 ? -27.779 -16.490 22.465 1.00 84.81 170 VAL A C 1
ATOM 1345 O O . VAL A 1 170 ? -28.364 -17.036 21.534 1.00 84.81 170 VAL A O 1
ATOM 1348 N N . ILE A 1 171 ? -26.835 -17.121 23.175 1.00 85.75 171 ILE A N 1
ATOM 1349 C CA . ILE A 1 171 ? -26.338 -18.475 22.855 1.00 85.75 171 ILE A CA 1
ATOM 1350 C C . ILE A 1 171 ? -27.450 -19.533 22.928 1.00 85.75 171 ILE A C 1
ATOM 1352 O O . ILE A 1 171 ? -27.387 -20.542 22.236 1.00 85.75 171 ILE A O 1
ATOM 1356 N N . LYS A 1 172 ? -28.490 -19.306 23.737 1.00 88.81 172 LYS A N 1
ATOM 1357 C CA . LYS A 1 172 ? -29.635 -20.224 23.862 1.00 88.81 172 LYS A CA 1
ATOM 1358 C C . LYS A 1 172 ? -30.638 -20.113 22.712 1.00 88.81 172 LYS A C 1
ATOM 1360 O O . LYS A 1 172 ? -31.611 -20.862 22.695 1.00 88.81 172 LYS A O 1
ATOM 1365 N N . THR A 1 173 ? -30.461 -19.158 21.802 1.00 91.06 173 THR A N 1
ATOM 1366 C CA . THR A 1 173 ? -31.364 -18.973 20.664 1.00 91.06 173 THR A CA 1
ATOM 1367 C C . THR A 1 173 ? -30.932 -19.834 19.481 1.00 91.06 173 THR A C 1
ATOM 1369 O O . THR A 1 173 ? -29.750 -19.906 19.156 1.00 91.06 173 THR A O 1
ATOM 1372 N N . GLU A 1 174 ? -31.901 -20.414 18.772 1.00 83.69 174 GLU A N 1
ATOM 1373 C CA . GLU A 1 174 ? -31.671 -21.145 17.513 1.00 83.69 174 GLU A CA 1
ATOM 1374 C C . GLU A 1 174 ? -30.973 -20.261 16.457 1.00 83.69 174 GLU A C 1
ATOM 1376 O O . GLU A 1 174 ? -30.158 -20.723 15.660 1.00 83.69 174 GLU A O 1
ATOM 1381 N N . GLY A 1 175 ? -31.214 -18.944 16.508 1.00 83.62 175 GLY A N 1
ATOM 1382 C CA . GLY A 1 175 ? -30.543 -17.966 15.652 1.00 83.62 175 GLY A CA 1
ATOM 1383 C C . GLY A 1 175 ? -29.027 -17.900 15.859 1.00 83.62 175 GLY A C 1
ATOM 1384 O O . GLY A 1 175 ? -28.304 -17.645 14.898 1.00 83.62 175 GLY A O 1
ATOM 1385 N N . PHE A 1 176 ? -28.527 -18.167 17.069 1.00 83.94 176 PHE A N 1
ATOM 1386 C CA . PHE A 1 176 ? -27.088 -18.202 17.332 1.00 83.94 176 PHE A CA 1
ATOM 1387 C C . PHE A 1 176 ? -26.433 -19.472 16.780 1.00 83.94 176 PHE A C 1
ATOM 1389 O O . PHE A 1 176 ? -25.344 -19.397 16.219 1.00 83.94 176 PHE A O 1
ATOM 1396 N N . GLU A 1 177 ? -27.107 -20.623 16.854 1.00 83.50 177 GLU A N 1
ATOM 1397 C CA . GLU A 1 177 ? -26.625 -21.856 16.215 1.00 83.50 177 GLU A CA 1
ATOM 1398 C C . GLU A 1 177 ? -26.523 -21.687 14.695 1.00 83.50 177 GLU A C 1
ATOM 1400 O O . GLU A 1 177 ? -25.510 -22.041 14.086 1.00 83.50 177 GLU A O 1
ATOM 1405 N N . HIS A 1 178 ? -27.531 -21.058 14.085 1.00 85.94 178 HIS A N 1
ATOM 1406 C CA . HIS A 1 178 ? -27.514 -20.764 12.656 1.00 85.94 178 HIS A CA 1
ATOM 1407 C C . HIS A 1 178 ? -26.416 -19.751 12.289 1.00 85.94 178 HIS A C 1
ATOM 1409 O O . HIS A 1 178 ? -25.731 -19.911 11.278 1.00 85.94 178 HIS A O 1
ATOM 1415 N N . LEU A 1 179 ? -26.190 -18.745 13.140 1.00 81.25 179 LEU A N 1
ATOM 1416 C CA . LEU A 1 179 ? -25.101 -17.780 12.988 1.00 81.25 179 LEU A CA 1
ATOM 1417 C C . LEU A 1 179 ? -23.722 -18.459 13.042 1.00 81.25 179 LEU A C 1
ATOM 1419 O O . LEU A 1 179 ? -22.881 -18.167 12.195 1.00 81.25 179 LEU A O 1
ATOM 1423 N N . CYS A 1 180 ? -23.507 -19.396 13.973 1.00 82.38 180 CYS A N 1
ATOM 1424 C CA . CYS A 1 180 ? -22.284 -20.204 14.061 1.00 82.38 180 CYS A CA 1
ATOM 1425 C C . CYS A 1 180 ? -22.044 -21.041 12.797 1.00 82.38 180 CYS A C 1
ATOM 1427 O O . CYS A 1 180 ? -20.898 -21.197 12.377 1.00 82.38 180 CYS A O 1
ATOM 1429 N N . ALA A 1 181 ? -23.110 -21.572 12.190 1.00 83.94 181 ALA A N 1
ATOM 1430 C CA . ALA A 1 181 ? -23.017 -22.393 10.986 1.00 83.94 181 ALA A CA 1
ATOM 1431 C C . ALA A 1 181 ? -22.714 -21.570 9.721 1.00 83.94 181 ALA A C 1
ATOM 1433 O O . ALA A 1 181 ? -21.932 -22.014 8.881 1.00 83.94 181 ALA A O 1
ATOM 1434 N N . ILE A 1 182 ? -23.317 -20.383 9.577 1.00 85.69 182 ILE A N 1
ATOM 1435 C CA . ILE A 1 182 ? -23.159 -19.554 8.370 1.00 85.69 182 ILE A CA 1
ATOM 1436 C C . ILE A 1 182 ? -21.933 -18.631 8.462 1.00 85.69 182 ILE A C 1
ATOM 1438 O O . ILE A 1 182 ? -21.243 -18.430 7.462 1.00 85.69 182 ILE A O 1
ATOM 1442 N N . PHE A 1 183 ? -21.630 -18.073 9.639 1.00 81.38 183 PHE A N 1
ATOM 1443 C CA . PHE A 1 183 ? -20.599 -17.039 9.802 1.00 81.38 183 PHE A CA 1
ATOM 1444 C C . PHE A 1 183 ? -19.635 -17.316 10.978 1.00 81.38 183 PHE A C 1
ATOM 1446 O O . PHE A 1 183 ? -19.627 -16.572 11.964 1.00 81.38 183 PHE A O 1
ATOM 1453 N N . PRO A 1 184 ? -18.735 -18.315 10.858 1.00 81.25 184 PRO A N 1
ATOM 1454 C CA . PRO A 1 184 ? -17.838 -18.732 11.946 1.00 81.25 184 PRO A CA 1
ATOM 1455 C C . PRO A 1 184 ? -16.887 -17.627 12.439 1.00 81.25 184 PRO A C 1
ATOM 1457 O O . PRO A 1 184 ? -16.540 -17.561 13.621 1.00 81.25 184 PRO A O 1
ATOM 1460 N N . LEU A 1 185 ? -16.464 -16.736 11.534 1.00 73.75 185 LEU A N 1
ATOM 1461 C CA . LEU A 1 185 ? -15.563 -15.622 11.851 1.00 73.75 185 LEU A CA 1
ATOM 1462 C C . LEU A 1 185 ? -16.250 -14.550 12.708 1.00 73.75 185 LEU A C 1
ATOM 1464 O O . LEU A 1 185 ? -15.648 -14.053 13.656 1.00 73.75 185 LEU A O 1
ATOM 1468 N N . ALA A 1 186 ? -17.522 -14.249 12.436 1.00 74.31 186 ALA A N 1
ATOM 1469 C CA . ALA A 1 186 ? -18.292 -13.281 13.217 1.00 74.31 186 ALA A CA 1
ATOM 1470 C C . ALA A 1 186 ? -18.568 -13.802 14.637 1.00 74.31 186 ALA A C 1
ATOM 1472 O O . ALA A 1 186 ? -18.491 -13.056 15.611 1.00 74.31 186 ALA A O 1
ATOM 1473 N N . THR A 1 187 ? -18.824 -15.105 14.781 1.00 80.56 187 THR A N 1
ATOM 1474 C CA . THR A 1 187 ? -19.009 -15.726 16.099 1.00 80.56 187 THR A CA 1
ATOM 1475 C C . THR A 1 187 ? -17.723 -15.775 16.914 1.00 80.56 187 THR A C 1
ATOM 1477 O O . THR A 1 187 ? -17.764 -15.581 18.129 1.00 80.56 187 THR A O 1
ATOM 1480 N N . LYS A 1 188 ? -16.575 -15.964 16.253 1.00 83.12 188 LYS A N 1
ATOM 1481 C CA . LYS A 1 188 ? -15.259 -15.856 16.889 1.00 83.12 188 LYS A CA 1
ATOM 1482 C C . LYS A 1 188 ? -15.018 -14.436 17.418 1.00 83.12 188 LYS A C 1
ATOM 1484 O O . LYS A 1 188 ? -14.667 -14.296 18.585 1.00 83.12 188 LYS A O 1
ATOM 1489 N N . GLU A 1 189 ? -15.297 -13.408 16.612 1.00 80.31 189 GLU A N 1
ATOM 1490 C CA . GLU A 1 189 ? -15.163 -11.991 17.001 1.00 80.31 189 GLU A CA 1
ATOM 1491 C C . GLU A 1 189 ? -16.022 -11.655 18.242 1.00 80.31 189 GLU A C 1
ATOM 1493 O O . GLU A 1 189 ? -15.539 -11.033 19.189 1.00 80.31 189 GLU A O 1
ATOM 1498 N N . ILE A 1 190 ? -17.275 -12.132 18.293 1.00 80.31 190 ILE A N 1
ATOM 1499 C CA . ILE A 1 190 ? -18.175 -11.951 19.450 1.00 80.31 190 ILE A CA 1
ATOM 1500 C C . ILE A 1 190 ? -17.601 -12.607 20.717 1.00 80.31 190 ILE A C 1
ATOM 1502 O O . ILE A 1 190 ? -17.610 -11.997 21.788 1.00 80.31 190 ILE A O 1
ATOM 1506 N N . LEU A 1 191 ? -17.102 -13.843 20.610 1.00 80.62 191 LEU A N 1
ATOM 1507 C CA . LEU A 1 191 ? -16.546 -14.587 21.744 1.00 80.62 191 LEU A CA 1
ATOM 1508 C C . LEU A 1 191 ? -15.254 -13.950 22.269 1.00 80.62 191 LEU A C 1
ATOM 1510 O O . LEU A 1 191 ? -15.097 -13.808 23.480 1.00 80.62 191 LEU A O 1
ATOM 1514 N N . GLU A 1 192 ? -14.356 -13.521 21.381 1.00 83.00 192 GLU A N 1
ATOM 1515 C CA . GLU A 1 192 ? -13.112 -12.834 21.753 1.00 83.00 192 GLU A CA 1
ATOM 1516 C C . GLU A 1 192 ? -13.399 -11.520 22.489 1.00 83.00 192 GLU A C 1
ATOM 1518 O O . GLU A 1 192 ? -12.848 -11.274 23.566 1.00 83.00 192 GLU A O 1
ATOM 1523 N N . LYS A 1 193 ? -14.336 -10.712 21.976 1.00 72.94 193 LYS A N 1
ATOM 1524 C CA . LYS A 1 193 ? -14.771 -9.465 22.624 1.00 72.94 193 LYS A CA 1
ATOM 1525 C C . LYS A 1 193 ? -15.455 -9.720 23.973 1.00 72.94 193 LYS A C 1
ATOM 1527 O O . LYS A 1 193 ? -15.244 -8.955 24.913 1.00 72.94 193 LYS A O 1
ATOM 1532 N N . ALA A 1 194 ? -16.225 -10.801 24.108 1.00 75.06 194 ALA A N 1
ATOM 1533 C CA . ALA A 1 194 ? -16.848 -11.190 25.375 1.00 75.06 194 ALA A CA 1
ATOM 1534 C C . ALA A 1 194 ? -15.818 -11.616 26.437 1.00 75.06 194 ALA A C 1
ATOM 1536 O O . ALA A 1 194 ? -15.953 -11.279 27.616 1.00 75.06 194 ALA A O 1
ATOM 1537 N N . VAL A 1 195 ? -14.772 -12.340 26.024 1.00 76.06 195 VAL A N 1
ATOM 1538 C CA . VAL A 1 195 ? -13.654 -12.729 26.896 1.00 76.06 195 VAL A CA 1
ATOM 1539 C C . VAL A 1 195 ? -12.870 -11.495 27.350 1.00 76.06 195 VAL A C 1
ATOM 1541 O O . VAL A 1 195 ? -12.610 -11.354 28.546 1.00 76.06 195 VAL A O 1
ATOM 1544 N N . ALA A 1 196 ? -12.571 -10.569 26.433 1.00 73.25 196 ALA A N 1
ATOM 1545 C CA . ALA A 1 196 ? -11.908 -9.303 26.750 1.00 73.25 196 ALA A CA 1
ATOM 1546 C C . ALA A 1 196 ? -12.724 -8.454 27.745 1.00 73.25 196 ALA A C 1
ATOM 1548 O O . ALA A 1 196 ? -12.198 -8.025 28.771 1.00 73.25 196 ALA A O 1
ATOM 1549 N N . ALA A 1 197 ? -14.036 -8.311 27.522 1.00 67.50 197 ALA A N 1
ATOM 1550 C CA . ALA A 1 197 ? -14.930 -7.573 28.420 1.00 67.50 197 ALA A CA 1
ATOM 1551 C C . ALA A 1 197 ? -15.036 -8.197 29.828 1.00 67.50 197 ALA A C 1
ATOM 1553 O O . ALA A 1 197 ? -15.283 -7.498 30.813 1.00 67.50 197 ALA A O 1
ATOM 1554 N N . ARG A 1 198 ? -14.846 -9.519 29.948 1.00 65.88 198 ARG A N 1
ATOM 1555 C CA . ARG A 1 198 ? -14.773 -10.213 31.243 1.00 65.88 198 ARG A CA 1
ATOM 1556 C C . ARG A 1 198 ? -13.469 -9.931 31.982 1.00 65.88 198 ARG A C 1
ATOM 1558 O O . ARG A 1 198 ? -13.514 -9.785 33.199 1.00 65.88 198 ARG A O 1
ATOM 1565 N N . MET A 1 199 ? -12.343 -9.847 31.274 1.00 66.12 199 MET A N 1
ATOM 1566 C CA . MET A 1 199 ? -11.050 -9.518 31.883 1.00 66.12 199 MET A CA 1
ATOM 1567 C C . MET A 1 199 ? -11.018 -8.080 32.417 1.00 66.12 199 MET A C 1
ATOM 1569 O O . MET A 1 199 ? -10.544 -7.870 33.530 1.00 66.12 199 MET A O 1
ATOM 1573 N N . GLU A 1 200 ? -11.606 -7.115 31.703 1.00 65.88 200 GLU A N 1
ATOM 1574 C CA . GLU A 1 200 ? -11.697 -5.718 32.167 1.00 65.88 200 GLU A CA 1
ATOM 1575 C C . GLU A 1 200 ? -12.516 -5.567 33.464 1.00 65.88 200 GLU A C 1
ATOM 1577 O O . GLU A 1 200 ? -12.147 -4.787 34.337 1.00 65.88 200 GLU A O 1
ATOM 1582 N N . LYS A 1 201 ? -13.587 -6.355 33.646 1.00 59.00 201 LYS A N 1
ATOM 1583 C CA . LYS A 1 201 ? -14.395 -6.362 34.884 1.00 59.00 201 LYS A CA 1
ATOM 1584 C C . LYS A 1 201 ? -13.713 -7.020 36.089 1.00 59.00 201 LYS A C 1
ATOM 1586 O O . LYS A 1 201 ? -14.168 -6.807 37.204 1.00 59.00 201 LYS A O 1
ATOM 1591 N N . ILE A 1 202 ? -12.696 -7.856 35.879 1.00 56.19 202 ILE A N 1
ATOM 1592 C CA . ILE A 1 202 ? -11.945 -8.520 36.963 1.00 56.19 202 ILE A CA 1
ATOM 1593 C C . ILE A 1 202 ? -10.806 -7.617 37.473 1.00 56.19 202 ILE A C 1
ATOM 1595 O O . ILE A 1 202 ? -10.344 -7.783 38.599 1.00 56.19 202 ILE A O 1
ATOM 1599 N N . LEU A 1 203 ? -10.361 -6.668 36.644 1.00 52.97 203 LEU A N 1
ATOM 1600 C CA . LEU A 1 203 ? -9.274 -5.727 36.931 1.00 52.97 203 LEU A CA 1
ATOM 1601 C C . LEU A 1 203 ? -9.763 -4.343 37.411 1.00 52.97 203 LEU A C 1
ATOM 1603 O O . LEU A 1 203 ? -8.932 -3.494 37.733 1.00 52.97 203 LEU A O 1
ATOM 1607 N N . SER A 1 204 ? -11.082 -4.123 37.455 1.00 46.53 204 SER A N 1
ATOM 1608 C CA . SER A 1 204 ? -11.767 -2.917 37.953 1.00 46.53 204 SER A CA 1
ATOM 1609 C C . SER A 1 204 ? -12.416 -3.161 39.309 1.00 46.53 204 SER A C 1
ATOM 1611 O O . SER A 1 204 ? -12.653 -2.136 39.988 1.00 46.53 204 SER A O 1
#

InterPro domains:
  IPR002083 MATH/TRAF domain [PF22486] (15-137)
  IPR002083 MATH/TRAF domain [PS50144] (13-151)
  IPR002083 MATH/TRAF domain [cd00121] (15-145)
  IPR008974 TRAF-like [G3DSA:2.60.210.10] (12-148)
  IPR045005 BTB/POZ and MATH domain-containing protein 1-6 [PTHR26379] (5-143)
  IPR056423 BPM/SPOP, BACK domain [PF24570] (146-191)

Organism: NCBI:txid38414

Radius of gyration: 23.79 Å; Cα contacts (8 Å, |Δi|>4): 267; chains: 1; bounding box: 70×52×78 Å

Sequence (204 aa):
MVASSRCLTRDITATHNFEVTNFSLLDGMGIGEYVSSSTFSVGSFDWKLNFYPDGDDAEHEAAYASVFLYLAGGPTGARVKFKFTLFDKDYQVSRKRGKRRKTEKEENLLKTEASTFDSIGQEWGCSDFFDKSVLQELLLDSDDSEQHNCVKLKDACLRFIGWPDVLSAVIKTEGFEHLCAIFPLATKEILEKAVAARMEKILS

Foldseek 3Di:
DDDDDDDDDDDWDDDDDDDDPLCVVLVPVDALDWDKGPWDDIDFWIKIKTKALQFNDPPVVSQAIWIKIATADGDFWDKDKDKAADAAPVSHRDADPDDDDPDCGCDLRIDIDIDIGGDHGDIDTTRRNGGNVVVVVSCCVHPSVVVVVVVVVVLVVLLVCLAPVNVVVVCPDPVVVVCCVPPVPVNVVSPVSSVVSVVVVVVD

pLDDT: mean 77.42, std 15.93, range [35.62, 97.44]

Mean predicted aligned error: 15.29 Å